Protein 2F4E (pdb70)

Foldseek 3Di:
DLDDDDDDDDWDDLDPFKTKDWDFADDDFQFDAQWKWWKWKWKAFVPVRHTLDGCVVVVHIDIAGHPPGDQQCQRVSSVSSHGAAQIWIKMKGFCCSHCEQQRDVPSPGGHGRTIMIMTMHINHIDGGDDD/DFDDDDDDDDWDDLDPFKTKGWPFAADDAQDDAQWKFWKWKWKAWPVPRDTLDGCVVVVHIDIAGHPPGDQQCQQVSSVSSHGAAFIWMKMWGWQVSHVEQCFDVPSPNGHGRTIMIMTMTTNHIDD

Organism: Arabidopsis thaliana (NCBI:txid3702)

Secondary structure (DSSP, 8-state):
--S-----SPPEEEETTEEEEEEE--BSPPBPTT-EEEEEEEEEETTT--EEEETTTTT--EEEETTS--GGGHHHHHHHTTPPBT-EEEEEE-GGGTTTTT-BSSSS-B-TT--EEEEEEEEEES-B---/-----------EEEETTEEEEEEE--BS----TT-EEEEEEEEEETTT--EEEETTTTT--EEEETTS--GGGHHHHHHHTTPPBT-EEEEEE-GGGTTTTT-BSSSS-B-TT--EEEEEEEEEEE-

Solvent-accessible surface area: 13543 Å² total; per-residue (Å²): 87,78,121,35,40,100,36,77,66,91,12,97,66,42,54,125,35,0,0,7,7,66,68,120,120,22,129,53,48,91,3,18,148,154,0,24,0,87,0,32,8,16,0,0,5,8,89,82,60,89,45,26,48,14,3,57,148,106,158,107,47,48,106,5,48,12,58,178,53,129,166,50,15,20,0,0,5,55,0,0,39,22,0,66,22,22,4,68,0,5,0,6,0,0,42,63,40,4,40,15,151,154,15,49,188,50,204,22,88,2,63,80,109,15,18,0,11,5,10,0,40,0,93,13,37,107,90,48,104,136,133,112,75,125,33,39,106,55,144,80,129,54,57,121,48,56,165,59,4,25,3,12,63,90,97,124,7,148,64,80,110,16,60,161,176,1,27,0,76,0,22,12,64,0,13,1,50,25,78,88,64,62,29,56,20,3,79,150,103,150,113,54,44,111,4,56,17,60,180,43,123,154,50,23,24,0,0,4,56,0,1,40,10,0,62,42,30,4,105,1,1,0,40,1,9,10,53,42,1,31,12,32,67,7,35,112,48,205,23,66,2,49,1,2,2,33,0,14,2,25,4,32,0,84,12,52,95,135

Radius of gyration: 20.7 Å; Cα contacts (8 Å, |Δi|>4): 664; chains: 2; bounding box: 31×41×64 Å

Nearest PDB structures (foldseek):
  2f4e-assembly2_B  TM=9.831E-01  e=5.663E-24  Arabidopsis thaliana
  2if4-assembly1_A  TM=9.600E-01  e=3.392E-23  Arabidopsis thaliana
  3jym-assembly2_B  TM=8.933E-01  e=1.508E-07  Triticum aestivum
  3jym-assembly1_A  TM=8.592E-01  e=1.423E-07  Triticum aestivum
  3jxv-assembly1_A  TM=8.712E-01  e=2.394E-07  Triticum aestivum

CATH classification: 3.10.50.40

B-factor: mean 44.22, std 10.83, range [19.04, 82.65]

GO terms:
  GO:0005886 plasma membrane (C, IDA)
  GO:0005774 vacuolar membrane (C, EXP)
  GO:0005783 endoplasmic reticulum (C, EXP)
  GO:0005886 plasma membrane (C, EXP)
  GO:0009555 pollen development (P, IMP)
  GO:0010928 regulation of auxin mediated signaling pathway (P, IMP)
  GO:0044183 protein folding chaperone (F, IMP)
  GO:2000012 regulation of auxin polar transport (P, IMP)
  GO:1901703 protein localization involved in auxin polar transport (P, IMP)
  GO:0051510 regulation of unidimensional cell growth (P, IMP)
  GO:0048229 gametophyte development (P, IMP)
  GO:0048439 flower morphogenesis (P, IMP)
  GO:0048443 stamen development (P, IMP)
  GO:0048461 flower structural organization (P, IMP)
  GO:0090627 plant epidermal cell differentiation (P, IMP)
  GO:0006457 protein folding (P, IMP)
  GO:0005516 calmodulin binding (F, IDA)
  GO:0048366 leaf development (P, IMP)
  GO:0005515 protein binding (F, IPI)

Sequence (258 aa):
GNVPPKVDSEAEVLDEKVSKQIIKEGHGSKPSKYSTCFLHYRAWTKNSQHKFEDTWHEQQPIELVLGKEKKELAGLAIGVASMKSGERALVHVGWELAYGKEGNFSFPNVPPMADLLYEVEVIGFDETKEGGNVPPKVDSEAEVLDEKVSKQIIKEGHGSKPSKYSTCFLHYRAWTKNSQHKFEDTWHEQQPIELVLGKEKKELAGLAIGVASMKSGERALVHVGWELAYGKEGNFSFPNVPPMADLLYEVEVIGFDE

Structure (mmCIF, N/CA/C/O backbone):
data_2F4E
#
_entry.id   2F4E
#
_cell.length_a   34.980
_cell.length_b   62.767
_cell.length_c   122.778
_cell.angle_alpha   90.00
_cell.angle_beta   90.00
_cell.angle_gamma   90.00
#
_symmetry.space_group_name_H-M   'P 21 21 21'
#
loop_
_entity.id
_entity.type
_entity.pdbx_description
1 polymer AtFKBP42
2 water water
#
loop_
_atom_site.group_PDB
_atom_site.id
_atom_site.type_symbol
_atom_site.label_atom_id
_atom_site.label_alt_id
_atom_site.label_comp_id
_atom_site.label_asym_id
_atom_site.label_entity_id
_atom_site.label_seq_id
_atom_site.pdbx_PDB_ins_code
_atom_site.Cartn_x
_atom_site.Cartn_y
_atom_site.Cartn_z
_atom_site.occupancy
_atom_site.B_iso_or_equiv
_atom_site.auth_seq_id
_atom_site.auth_comp_id
_atom_site.auth_asym_id
_atom_site.auth_atom_id
_atom_site.pdbx_PDB_model_num
ATOM 1 N N . GLY A 1 34 ? -16.528 19.532 20.411 1.00 63.24 34 GLY A N 1
ATOM 2 C CA . GLY A 1 34 ? -16.502 18.048 20.139 1.00 64.02 34 GLY A CA 1
ATOM 3 C C . GLY A 1 34 ? -15.169 17.562 19.586 1.00 63.02 34 GLY A C 1
ATOM 4 O O . GLY A 1 34 ? -14.401 16.898 20.293 1.00 63.02 34 GLY A O 1
ATOM 5 N N . ASN A 1 35 ? -14.896 17.902 18.327 1.00 62.12 35 ASN A N 1
ATOM 6 C CA . ASN A 1 35 ? -13.665 17.518 17.638 1.00 60.52 35 ASN A CA 1
ATOM 7 C C . ASN A 1 35 ? -13.693 18.159 16.256 1.00 59.40 35 ASN A C 1
ATOM 8 O O . ASN A 1 35 ? -12.665 18.255 15.586 1.00 59.49 35 ASN A O 1
ATOM 13 N N . VAL A 1 36 ? -14.884 18.591 15.842 1.00 57.47 36 VAL A N 1
ATOM 14 C CA . VAL A 1 36 ? -15.089 19.214 14.533 1.00 55.46 36 VAL A CA 1
ATOM 15 C C . VAL A 1 36 ? -14.878 20.729 14.605 1.00 53.77 36 VAL A C 1
ATOM 16 O O . VAL A 1 36 ? -15.570 21.429 15.341 1.00 54.03 36 VAL A O 1
ATOM 20 N N . PRO A 1 37 ? -13.914 21.255 13.841 1.00 52.81 37 PRO A N 1
ATOM 21 C CA . PRO A 1 37 ? -13.672 22.703 13.871 1.00 53.19 37 PRO A CA 1
ATOM 22 C C . PRO A 1 37 ? -14.889 23.438 13.292 1.00 53.11 37 PRO A C 1
ATOM 23 O O . PRO A 1 37 ? -15.172 23.333 12.092 1.00 54.46 37 PRO A O 1
ATOM 27 N N . PRO A 1 38 ? -15.624 24.181 14.141 1.00 53.73 38 PRO A N 1
ATOM 28 C CA . PRO A 1 38 ? -16.827 24.944 13.766 1.00 52.63 38 PRO A CA 1
ATOM 29 C C . PRO A 1 38 ? -16.726 25.754 12.478 1.00 52.74 38 PRO A C 1
ATOM 30 O O . PRO A 1 38 ? -15.742 26.452 12.242 1.00 49.71 38 PRO A O 1
ATOM 34 N N . LYS A 1 39 ? -17.748 25.636 11.635 1.00 53.82 39 LYS A N 1
ATOM 35 C CA . LYS A 1 39 ? -17.775 26.388 10.393 1.00 55.68 39 LYS A CA 1
ATOM 36 C C . LYS A 1 39 ? -18.251 27.771 10.785 1.00 55.74 39 LYS A C 1
ATOM 37 O O . LYS A 1 39 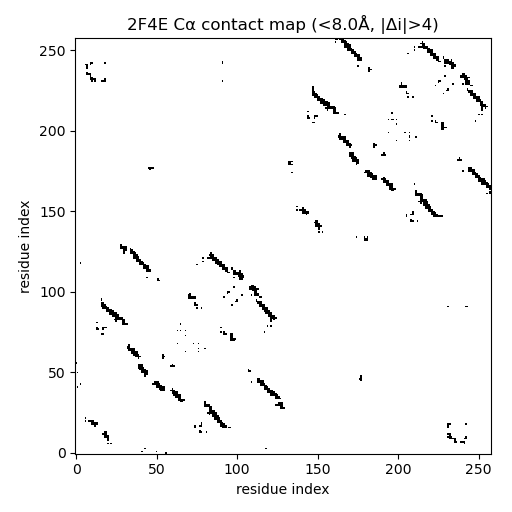? -19.165 27.907 11.591 1.00 56.28 39 LYS A O 1
ATOM 39 N N . VAL A 1 40 ? -17.594 28.793 10.254 1.00 56.76 40 VAL A N 1
ATOM 40 C CA . VAL A 1 40 ? -17.951 30.179 10.523 1.00 57.85 40 VAL A CA 1
ATOM 41 C C . VAL A 1 40 ? -17.599 30.985 9.276 1.00 59.44 40 VAL A C 1
ATOM 42 O O . VAL A 1 40 ? -16.422 31.247 8.995 1.00 59.64 40 VAL A O 1
ATOM 46 N N . ASP A 1 41 ? -18.638 31.370 8.539 1.00 60.56 41 ASP A N 1
ATOM 47 C CA . ASP A 1 41 ? -18.486 32.108 7.291 1.00 63.33 41 ASP A CA 1
ATOM 48 C C . ASP A 1 41 ? -17.934 33.530 7.381 1.00 62.99 41 ASP A C 1
ATOM 49 O O . ASP A 1 41 ? -17.014 33.882 6.640 1.00 63.94 41 ASP A O 1
ATOM 54 N N . SER A 1 42 ? -18.490 34.339 8.276 1.00 61.95 42 SER A N 1
ATOM 55 C CA . SER A 1 42 ? -18.049 35.725 8.490 1.00 60.37 42 SER A CA 1
ATOM 56 C C . SER A 1 42 ? -16.556 35.951 8.237 1.00 59.33 42 SER A C 1
ATOM 57 O O . SER A 1 42 ? -15.714 35.163 8.659 1.00 59.32 42 SER A O 1
ATOM 60 N N . GLU A 1 43 ? -16.224 37.042 7.559 1.00 58.07 43 GLU A N 1
ATOM 61 C CA . GLU A 1 43 ? -14.826 37.346 7.280 1.00 57.75 43 GLU A CA 1
ATOM 62 C C . GLU A 1 43 ? -14.061 37.792 8.538 1.00 57.19 43 GLU A C 1
ATOM 63 O O . GLU A 1 43 ? -14.582 38.537 9.377 1.00 56.42 43 GLU A O 1
ATOM 69 N N . ALA A 1 44 ? -12.818 37.324 8.651 1.00 55.04 44 ALA A N 1
ATOM 70 C CA . ALA A 1 44 ? -11.963 37.605 9.808 1.00 54.89 44 ALA A CA 1
ATOM 71 C C . ALA A 1 44 ? -11.470 39.026 10.016 1.00 53.98 44 ALA A C 1
ATOM 72 O O . ALA A 1 44 ? -11.447 39.844 9.099 1.00 55.32 44 ALA A O 1
ATOM 74 N N . GLU A 1 45 ? -11.068 39.293 11.255 1.00 51.53 45 GLU A N 1
ATOM 75 C CA . GLU A 1 45 ? -10.514 40.574 11.667 1.00 48.92 45 GLU A CA 1
ATOM 76 C C . GLU A 1 45 ? -9.021 40.320 11.763 1.00 46.65 45 GLU A C 1
ATOM 77 O O . GLU A 1 45 ? -8.609 39.295 12.301 1.00 47.82 45 GLU A O 1
ATOM 83 N N . VAL A 1 46 ? -8.212 41.237 11.248 1.00 44.95 46 VAL A N 1
ATOM 84 C CA . VAL A 1 46 ? -6.764 41.066 11.278 1.00 45.66 46 VAL A CA 1
ATOM 85 C C . VAL A 1 46 ? -6.146 41.611 12.558 1.00 45.38 46 VAL A C 1
ATOM 86 O O . VAL A 1 46 ? -6.289 42.793 12.865 1.00 46.83 46 VAL A O 1
ATOM 90 N N . LEU A 1 47 ? -5.450 40.743 13.288 1.00 42.66 47 LEU A N 1
ATOM 91 C CA . LEU A 1 47 ? -4.817 41.126 14.541 1.00 41.21 47 LEU A CA 1
ATOM 92 C C . LEU A 1 47 ? -3.322 41.244 14.358 1.00 42.41 47 LEU A C 1
ATOM 93 O O . LEU A 1 47 ? -2.635 41.834 15.192 1.00 43.34 47 LEU A O 1
ATOM 98 N N . ASP A 1 48 ? -2.814 40.689 13.263 1.00 43.80 48 ASP A N 1
ATOM 99 C CA . ASP A 1 48 ? -1.376 40.717 13.007 1.00 45.09 48 ASP A CA 1
ATOM 100 C C . ASP A 1 48 ? -1.151 40.273 11.572 1.00 45.91 48 ASP A C 1
ATOM 101 O O . ASP A 1 48 ? -2.089 39.850 10.903 1.00 44.36 48 ASP A O 1
ATOM 106 N N . GLU A 1 49 ? 0.093 40.353 11.107 1.00 45.99 49 GLU A N 1
ATOM 107 C CA . GLU A 1 49 ? 0.416 39.943 9.749 1.00 48.19 49 GLU A CA 1
ATOM 108 C C . GLU A 1 49 ? 0.063 38.460 9.614 1.00 47.24 49 GLU A C 1
ATOM 109 O O . GLU A 1 49 ? -0.553 38.053 8.626 1.00 45.36 49 GLU A O 1
ATOM 115 N N . LYS A 1 50 ? 0.427 37.666 10.625 1.00 46.36 50 LYS A N 1
ATOM 116 C CA . LYS A 1 50 ? 0.159 36.232 10.623 1.00 44.06 50 LYS A CA 1
ATOM 117 C C . LYS A 1 50 ? -0.915 35.758 11.604 1.00 43.12 50 LYS A C 1
ATOM 118 O O . LYS A 1 50 ? -0.913 34.597 12.015 1.00 41.05 50 LYS A O 1
ATOM 124 N N . VAL A 1 51 ? -1.837 36.649 11.966 1.00 41.73 51 VAL A N 1
ATOM 125 C CA . VAL A 1 51 ? -2.912 36.296 12.883 1.00 36.97 51 VAL A CA 1
ATOM 126 C C . VAL A 1 51 ? -4.222 36.979 12.522 1.00 37.38 51 VAL A C 1
ATOM 127 O O . VAL A 1 51 ? -4.252 38.180 12.266 1.00 36.39 51 VAL A O 1
ATOM 131 N N . SER A 1 52 ? -5.303 36.205 12.496 1.00 35.54 52 SER A N 1
ATOM 132 C CA . SER A 1 52 ? -6.633 36.740 12.197 1.00 37.52 52 SER A CA 1
ATOM 133 C C . SER A 1 52 ? -7.674 36.009 13.040 1.00 37.27 52 SER A C 1
ATOM 134 O O . SER A 1 52 ? -7.414 34.901 13.520 1.00 37.38 52 SER A O 1
ATOM 137 N N . LYS A 1 53 ? -8.852 36.608 13.205 1.00 37.66 53 LYS A N 1
ATOM 138 C CA . LYS A 1 53 ? -9.880 36.011 14.065 1.00 36.94 53 LYS A CA 1
ATOM 139 C C . LYS A 1 53 ? -11.332 36.155 13.616 1.00 36.94 53 LYS A C 1
ATOM 140 O O . LYS A 1 53 ? -11.714 37.123 12.970 1.00 40.03 53 LYS A O 1
ATOM 146 N N . GLN A 1 54 ? -12.139 35.175 13.998 1.00 36.56 54 GLN A N 1
ATOM 147 C CA . GLN A 1 54 ? -13.576 35.136 13.722 1.00 38.86 54 GLN A CA 1
ATOM 148 C C . GLN A 1 54 ? -14.243 34.850 15.067 1.00 40.23 54 GLN A C 1
ATOM 149 O O . GLN A 1 54 ? -13.964 33.826 15.683 1.00 39.17 54 GLN A O 1
ATOM 155 N N . ILE A 1 55 ? -15.134 35.728 15.509 1.00 39.72 55 ILE A N 1
ATOM 156 C CA . ILE A 1 55 ? -15.812 35.539 16.788 1.00 41.01 55 ILE A CA 1
ATOM 157 C C . ILE A 1 55 ? -17.030 34.632 16.666 1.00 43.44 55 ILE A C 1
ATOM 158 O O . ILE A 1 55 ? -17.873 34.808 15.786 1.00 44.69 55 ILE A O 1
ATOM 163 N N . ILE A 1 56 ? -17.108 33.655 17.561 1.00 43.86 56 ILE A N 1
ATOM 164 C CA . ILE A 1 56 ? -18.210 32.698 17.580 1.00 43.66 56 ILE A CA 1
ATOM 165 C C . ILE A 1 56 ? -19.270 33.183 18.560 1.00 46.02 56 ILE A C 1
ATOM 166 O O . ILE A 1 56 ? -20.462 33.230 18.248 1.00 45.86 56 ILE A O 1
ATOM 171 N N . LYS A 1 57 ? -18.810 33.520 19.761 1.00 46.91 57 LYS A N 1
ATOM 172 C CA . LYS A 1 57 ? -19.670 34.002 20.831 1.00 46.76 57 LYS A CA 1
ATOM 173 C C . LYS A 1 57 ? -19.057 35.224 21.489 1.00 48.04 57 LYS A C 1
ATOM 174 O O . LYS A 1 57 ? -17.954 35.147 22.020 1.00 47.94 57 LYS A O 1
ATOM 180 N N . GLU A 1 58 ? -19.775 36.343 21.452 1.00 47.60 58 GLU A N 1
ATOM 181 C CA . GLU A 1 58 ? -19.322 37.587 22.068 1.00 48.24 58 GLU A CA 1
ATOM 182 C C . GLU A 1 58 ? -19.184 37.381 23.569 1.00 48.04 58 GLU A C 1
ATOM 183 O O . GLU A 1 58 ? -19.919 36.604 24.172 1.00 47.30 58 GLU A O 1
ATOM 189 N N . GLY A 1 59 ? -18.244 38.094 24.169 1.00 48.32 59 GLY A N 1
ATOM 190 C CA . GLY A 1 59 ? -18.049 37.992 25.600 1.00 49.07 59 GLY A CA 1
ATOM 191 C C . GLY A 1 59 ? -18.405 39.318 26.253 1.00 51.33 59 GLY A C 1
ATOM 192 O O . GLY A 1 59 ? -19.156 40.119 25.683 1.00 50.45 59 GLY A O 1
ATOM 193 N N . HIS A 1 60 ? -17.858 39.571 27.437 1.00 51.97 60 HIS A N 1
ATOM 194 C CA . HIS A 1 60 ? -18.148 40.810 28.139 1.00 54.07 60 HIS A CA 1
ATOM 195 C C . HIS A 1 60 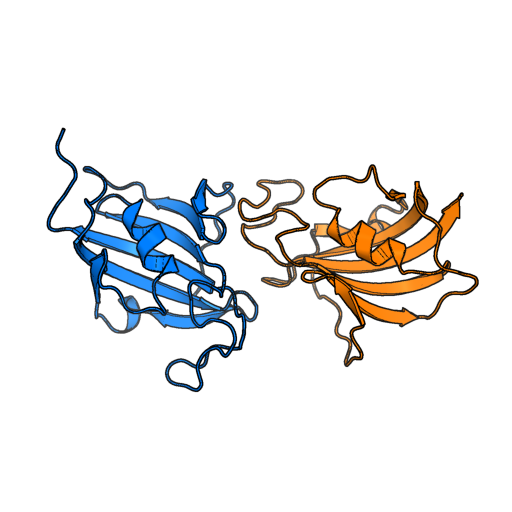? -16.911 41.374 28.831 1.00 53.58 60 HIS A C 1
ATOM 196 O O . HIS A 1 60 ? -15.881 40.705 28.941 1.00 54.09 60 HIS A O 1
ATOM 203 N N . GLY A 1 61 ? -17.012 42.610 29.306 1.00 52.42 61 GLY A N 1
ATOM 204 C CA . GLY A 1 61 ? -15.887 43.210 29.994 1.00 50.61 61 GLY A CA 1
ATOM 205 C C . GLY A 1 61 ? -14.887 43.738 29.003 1.00 49.92 61 GLY A C 1
ATOM 206 O O . GLY A 1 61 ? -15.119 43.683 27.803 1.00 50.34 61 GLY A O 1
ATOM 207 N N . SER A 1 62 ? -13.769 44.247 29.503 1.00 48.98 62 SER A N 1
ATOM 208 C CA . SER A 1 62 ? -12.744 44.802 28.637 1.00 49.12 62 SER A CA 1
ATOM 209 C C . SER A 1 62 ? -11.735 43.746 28.225 1.00 48.92 62 SER A C 1
ATOM 210 O O . SER A 1 62 ? -11.706 42.647 28.783 1.00 49.06 62 SER A O 1
ATOM 213 N N . LYS A 1 63 ? -10.928 44.084 27.227 1.00 48.74 63 LYS A N 1
ATOM 214 C CA . LYS A 1 63 ? -9.887 43.194 26.750 1.00 48.91 63 LYS A CA 1
ATOM 215 C C . LYS A 1 63 ? -8.856 43.186 27.862 1.00 49.11 63 LYS A C 1
ATOM 216 O O . LYS A 1 63 ? -8.806 44.114 28.676 1.00 48.62 63 LYS A O 1
ATOM 222 N N . PRO A 1 64 ? -8.022 42.141 27.924 1.00 49.06 64 PRO A N 1
ATOM 223 C CA . PRO A 1 64 ? -7.006 42.067 28.973 1.00 48.62 64 PRO A CA 1
ATOM 224 C C . PRO A 1 64 ? -5.866 43.024 28.713 1.00 48.80 64 PRO A C 1
ATOM 225 O O . PRO A 1 64 ? -5.675 43.477 27.587 1.00 50.89 64 PRO A O 1
ATOM 229 N N . SER A 1 65 ? -5.111 43.333 29.755 1.00 47.48 65 SER A N 1
ATOM 230 C CA . SER A 1 65 ? -3.976 44.213 29.604 1.00 49.52 65 SER A CA 1
ATOM 231 C C . SER A 1 65 ? -2.767 43.332 29.334 1.00 51.02 65 SER A C 1
ATOM 232 O O . SER A 1 65 ? -2.841 42.107 29.470 1.00 51.01 65 SER A O 1
ATOM 235 N N . LYS A 1 66 ? -1.661 43.948 28.929 1.00 51.68 66 LYS A N 1
ATOM 236 C CA . LYS A 1 66 ? -0.451 43.191 28.664 1.00 52.07 66 LYS A CA 1
ATOM 237 C C . LYS A 1 66 ? -0.021 42.577 29.986 1.00 51.38 66 LYS A C 1
ATOM 238 O O . LYS A 1 66 ? -0.243 43.159 31.055 1.00 53.15 66 LYS A O 1
ATOM 244 N N . TYR A 1 67 ? 0.582 41.399 29.920 1.00 49.28 67 TYR A N 1
ATOM 245 C CA . TYR A 1 67 ? 1.064 40.730 31.127 1.00 48.18 67 TYR A CA 1
ATOM 246 C C . TYR A 1 67 ? -0.045 40.124 31.999 1.00 44.16 67 TYR A C 1
ATOM 247 O O . TYR A 1 67 ? 0.215 39.595 33.079 1.00 42.37 67 TYR A O 1
ATOM 256 N N . SER A 1 68 ? -1.279 40.200 31.522 1.00 40.83 68 SER A N 1
ATOM 257 C CA . SER A 1 68 ? -2.421 39.639 32.237 1.00 38.34 68 SER A CA 1
ATOM 258 C C . SER A 1 68 ? -2.420 38.102 32.258 1.00 37.26 68 SER A C 1
ATOM 259 O O . SER A 1 68 ? -1.929 37.446 31.343 1.00 37.20 68 SER A O 1
ATOM 262 N N . THR A 1 69 ? -2.968 37.529 33.320 1.00 38.57 69 THR A N 1
ATOM 263 C CA . THR A 1 69 ? -3.077 36.080 33.433 1.00 39.54 69 THR A CA 1
ATOM 264 C C . THR A 1 69 ? -4.421 35.673 32.827 1.00 39.92 69 THR A C 1
ATOM 265 O O . THR A 1 69 ? -5.480 36.199 33.193 1.00 41.18 69 THR A O 1
ATOM 269 N N . CYS A 1 70 ? -4.374 34.735 31.896 1.00 38.92 70 CYS A N 1
ATOM 270 C CA . CYS A 1 70 ? -5.580 34.280 31.231 1.00 38.00 70 CYS A CA 1
ATOM 271 C C . CYS A 1 70 ? -5.827 32.790 31.426 1.00 37.57 70 CYS A C 1
ATOM 272 O O . CYS A 1 70 ? -4.921 31.965 31.325 1.00 36.40 70 CYS A O 1
ATOM 275 N N . PHE A 1 71 ? -7.076 32.461 31.710 1.00 34.63 71 PHE A N 1
ATOM 276 C CA . PHE A 1 71 ? -7.484 31.076 31.873 1.00 36.24 71 PHE A CA 1
ATOM 277 C C . PHE A 1 71 ? -8.354 30.784 30.670 1.00 35.80 71 PHE A C 1
ATOM 278 O O . PHE A 1 71 ? -9.300 31.527 30.391 1.00 34.18 71 PHE A O 1
ATOM 286 N N . LEU A 1 72 ? -8.022 29.720 29.943 1.00 34.44 72 LEU A N 1
ATOM 287 C CA . LEU A 1 72 ? -8.777 29.401 28.744 1.00 33.97 72 LEU A CA 1
ATOM 288 C C . LEU A 1 72 ? -8.800 27.936 28.316 1.00 31.88 72 LEU A C 1
ATOM 289 O O . LEU A 1 72 ? -7.948 27.131 28.702 1.00 33.14 72 LEU A O 1
ATOM 294 N N . HIS A 1 73 ? -9.809 27.617 27.516 1.00 29.18 73 HIS A N 1
ATOM 295 C CA . HIS A 1 73 ? -9.989 26.293 26.941 1.00 29.49 73 HIS A CA 1
ATOM 296 C C . HIS A 1 73 ? -9.720 26.468 25.449 1.00 30.01 73 HIS A C 1
ATOM 297 O O . HIS A 1 73 ? -9.938 27.548 24.906 1.00 28.78 73 HIS A O 1
ATOM 304 N N . TYR A 1 74 ? -9.253 25.420 24.782 1.00 31.35 74 TYR A N 1
ATOM 305 C CA . TYR A 1 74 ? -9.012 25.526 23.350 1.00 29.71 74 TYR A CA 1
ATOM 306 C C . TYR A 1 74 ? -8.708 24.209 22.652 1.00 30.51 74 TYR A C 1
ATOM 307 O O . TYR A 1 74 ? -8.282 23.237 23.274 1.00 31.71 74 TYR A O 1
ATOM 316 N N . ARG A 1 75 ? -8.963 24.191 21.350 1.00 29.58 75 ARG A N 1
ATOM 317 C CA . ARG A 1 75 ? -8.671 23.034 20.515 1.00 30.80 75 ARG A CA 1
ATOM 318 C C . ARG A 1 75 ? -7.749 23.557 19.434 1.00 28.32 75 ARG A C 1
ATOM 319 O O . ARG A 1 75 ? -7.841 24.724 19.048 1.00 31.93 75 ARG A O 1
ATOM 327 N N . ALA A 1 76 ? -6.851 22.711 18.955 1.00 28.08 76 ALA A N 1
ATOM 328 C CA . ALA A 1 76 ? -5.932 23.137 17.921 1.00 27.18 76 ALA A CA 1
ATOM 329 C C . ALA A 1 76 ? -5.913 22.124 16.792 1.00 27.32 76 ALA A C 1
ATOM 330 O O . ALA A 1 76 ? -5.885 20.913 17.025 1.00 29.82 76 ALA A O 1
ATOM 332 N N . TRP A 1 77 ? -5.928 22.630 15.569 1.00 28.90 77 TRP A N 1
ATOM 333 C CA . TRP A 1 77 ? -5.940 21.790 14.380 1.00 33.78 77 TRP A CA 1
ATOM 334 C C . TRP A 1 77 ? -4.908 22.316 13.390 1.00 37.09 77 TRP A C 1
ATOM 335 O O . TRP A 1 77 ? -4.768 23.534 13.219 1.00 37.59 77 TRP A O 1
ATOM 346 N N . THR A 1 78 ? -4.185 21.409 12.743 1.00 37.43 78 THR A N 1
ATOM 347 C CA . THR A 1 78 ? -3.232 21.803 11.717 1.00 41.27 78 THR A CA 1
ATOM 348 C C . THR A 1 78 ? -4.153 22.085 10.535 1.00 41.59 78 THR A C 1
ATOM 349 O O . THR A 1 78 ? -5.063 21.304 10.246 1.00 38.70 78 THR A O 1
ATOM 353 N N . LYS A 1 79 ? -3.940 23.210 9.872 1.00 44.54 79 LYS A N 1
ATOM 354 C CA . LYS A 1 79 ? -4.772 23.604 8.737 1.00 49.05 79 LYS A CA 1
ATOM 355 C C . LYS A 1 79 ? -4.766 22.662 7.551 1.00 51.82 79 LYS A C 1
ATOM 356 O O . LYS A 1 79 ? -5.797 22.433 6.960 1.00 54.01 79 LYS A O 1
ATOM 362 N N . ASN A 1 80 ? -3.622 22.089 7.220 1.00 55.47 80 ASN A N 1
ATOM 363 C CA . ASN A 1 80 ? -3.611 21.251 6.041 1.00 60.44 80 ASN A CA 1
ATOM 364 C C . ASN A 1 80 ? -3.950 19.770 6.091 1.00 61.51 80 ASN A C 1
ATOM 365 O O . ASN A 1 80 ? -3.847 19.073 5.069 1.00 63.59 80 ASN A O 1
ATOM 370 N N . SER A 1 81 ? -4.360 19.268 7.247 1.00 61.44 81 SER A N 1
ATOM 371 C CA . SER A 1 81 ? -4.776 17.868 7.330 1.00 61.97 81 SER A CA 1
ATOM 372 C C . SER A 1 81 ? -6.018 17.883 8.215 1.00 60.70 81 SER A C 1
ATOM 373 O O . SER A 1 81 ? -6.814 16.946 8.219 1.00 60.98 81 SER A O 1
ATOM 376 N N . GLN A 1 82 ? -6.176 18.989 8.938 1.00 60.14 82 GLN A N 1
ATOM 377 C CA . GLN A 1 82 ? -7.301 19.207 9.835 1.00 58.94 82 GLN A CA 1
ATOM 378 C C . GLN A 1 82 ? -7.262 18.189 10.963 1.00 56.68 82 GLN A C 1
ATOM 379 O O . GLN A 1 82 ? -8.300 17.647 11.382 1.00 55.50 82 GLN A O 1
ATOM 385 N N . HIS A 1 83 ? -6.051 17.938 11.446 1.00 52.26 83 HIS A N 1
ATOM 386 C CA . HIS A 1 83 ? -5.835 17.003 12.543 1.00 50.09 83 HIS A CA 1
ATOM 387 C C . HIS A 1 83 ? -5.885 17.742 13.871 1.00 46.70 83 HIS A C 1
ATOM 388 O O . HIS A 1 83 ? -5.226 18.768 14.041 1.00 45.03 83 HIS A O 1
ATOM 395 N N . LYS A 1 84 ? -6.658 17.214 14.812 1.00 43.27 84 LYS A N 1
ATOM 396 C CA . LYS A 1 84 ? -6.771 17.826 16.131 1.00 42.33 84 LYS A CA 1
ATOM 397 C C . LYS A 1 84 ? -5.638 17.298 17.009 1.00 40.63 84 LYS A C 1
ATOM 398 O O . LYS A 1 84 ? -5.622 16.120 17.371 1.00 43.07 84 LYS A O 1
ATOM 404 N N . PHE A 1 85 ? -4.693 18.164 17.358 1.00 37.59 85 PHE A N 1
ATOM 405 C CA . PHE A 1 85 ? -3.577 17.736 18.190 1.00 35.98 85 PHE A CA 1
ATOM 406 C C . PHE A 1 85 ? -3.625 18.317 19.603 1.00 37.10 85 PHE A C 1
ATOM 407 O O . PHE A 1 85 ? -2.703 18.125 20.399 1.00 38.57 85 PHE A O 1
ATOM 415 N N . GLU A 1 86 ? -4.704 19.023 19.917 1.00 38.75 86 GLU A N 1
ATOM 416 C CA . GLU A 1 86 ? -4.865 19.605 21.251 1.00 37.57 86 GLU A CA 1
ATOM 417 C C . GLU A 1 86 ? -6.355 19.858 21.489 1.00 36.12 86 GLU A C 1
ATOM 418 O O . GLU A 1 86 ? -7.057 20.301 20.578 1.00 34.12 86 GLU A O 1
ATOM 424 N N . ASP A 1 87 ? -6.823 19.570 22.704 1.00 33.56 87 ASP A N 1
ATOM 425 C CA . ASP A 1 87 ? -8.227 19.736 23.085 1.00 33.72 87 ASP A CA 1
ATOM 426 C C . ASP A 1 87 ? -8.324 19.776 24.607 1.00 33.74 87 ASP A C 1
ATOM 427 O O . ASP A 1 87 ? -8.494 18.741 25.250 1.00 33.57 87 ASP A O 1
ATOM 432 N N . THR A 1 88 ? -8.207 20.968 25.188 1.00 33.38 88 THR A N 1
ATOM 433 C CA . THR A 1 88 ? -8.284 21.104 26.639 1.00 30.45 88 THR A CA 1
ATOM 434 C C . THR A 1 88 ? -9.643 20.738 27.211 1.00 30.98 88 THR A C 1
ATOM 435 O O . THR A 1 88 ? -9.724 20.357 28.364 1.00 30.24 88 THR A O 1
ATOM 439 N N . TRP A 1 89 ? -10.705 20.852 26.417 1.00 30.00 89 TRP A N 1
ATOM 440 C CA . TRP A 1 89 ? -12.038 20.476 26.890 1.00 34.03 89 TRP A CA 1
ATOM 441 C C . TRP A 1 89 ? -12.102 18.973 27.110 1.00 36.05 89 TRP A C 1
ATOM 442 O O . TRP A 1 89 ? -12.618 18.516 28.119 1.00 35.46 89 TRP A O 1
ATOM 453 N N . HIS A 1 90 ? -11.577 18.206 26.161 1.00 38.81 90 HIS A N 1
ATOM 454 C CA . HIS A 1 90 ? -11.597 16.760 26.293 1.00 43.01 90 HIS A CA 1
ATOM 455 C C . HIS A 1 90 ? -10.820 16.326 27.529 1.00 43.17 90 HIS A C 1
ATOM 456 O O . HIS A 1 90 ? -11.292 15.492 28.293 1.00 44.59 90 HIS A O 1
ATOM 463 N N . GLU A 1 91 ? -9.641 16.900 27.745 1.00 43.62 91 GLU A N 1
ATOM 464 C CA . GLU A 1 91 ? -8.847 16.504 28.904 1.00 44.74 91 GLU A CA 1
ATOM 465 C C . GLU A 1 91 ? -9.219 17.243 30.179 1.00 44.08 91 GLU A C 1
ATOM 466 O O . GLU A 1 91 ? -8.522 17.143 31.191 1.00 44.75 91 GLU A O 1
ATOM 472 N N . GLN A 1 92 ? -10.330 17.970 30.132 1.00 43.04 92 GLN A N 1
ATOM 473 C CA . GLN A 1 92 ? -10.823 18.709 31.289 1.00 43.39 92 GLN A CA 1
ATOM 474 C C . GLN A 1 92 ? -9.692 19.448 31.994 1.00 41.88 92 GLN A C 1
ATOM 475 O O . GLN A 1 92 ? -9.582 19.385 33.211 1.00 41.29 92 GLN A O 1
ATOM 481 N N . GLN A 1 93 ? -8.849 20.136 31.241 1.00 41.09 93 GLN A N 1
ATOM 482 C CA . GLN A 1 93 ? -7.730 20.852 31.837 1.00 40.72 93 GLN A CA 1
ATOM 483 C C . GLN A 1 93 ? -7.442 22.191 31.159 1.00 39.22 93 GLN A C 1
ATOM 484 O O . GLN A 1 93 ? -6.549 22.291 30.318 1.00 37.45 93 GLN A O 1
ATOM 490 N N . PRO A 1 94 ? -8.189 23.246 31.522 1.00 38.67 94 PRO A N 1
ATOM 491 C CA . PRO A 1 94 ? -7.921 24.536 30.883 1.00 37.19 94 PRO A CA 1
ATOM 492 C C . PRO A 1 94 ? -6.508 24.994 31.220 1.00 37.47 94 PRO A C 1
ATOM 493 O O . PRO A 1 94 ? -5.908 24.501 32.173 1.00 37.19 94 PRO A O 1
ATOM 497 N N . ILE A 1 95 ? -5.962 25.912 30.433 1.00 35.41 95 ILE A N 1
ATOM 498 C CA . ILE A 1 95 ? -4.612 26.370 30.708 1.00 38.86 95 ILE A CA 1
ATOM 499 C C . ILE A 1 95 ? -4.552 27.780 31.240 1.00 38.35 95 ILE A C 1
ATOM 500 O O . ILE A 1 95 ? -5.524 28.535 31.190 1.00 38.90 95 ILE A O 1
ATOM 505 N N . GLU A 1 96 ? -3.387 28.114 31.770 1.00 39.39 96 GLU A N 1
ATOM 506 C CA . GLU A 1 96 ? -3.122 29.439 32.297 1.00 39.82 96 GLU A CA 1
ATOM 507 C C . GLU A 1 96 ? -2.077 30.016 31.370 1.00 38.44 96 GLU A C 1
ATOM 508 O O . GLU A 1 96 ? -0.979 29.487 31.266 1.00 38.83 96 GLU A O 1
ATOM 514 N N . LEU A 1 97 ? -2.429 31.091 30.687 1.00 38.80 97 LEU A N 1
ATOM 515 C CA . LEU A 1 97 ? -1.525 31.735 29.751 1.00 37.58 97 LEU A CA 1
ATOM 516 C C . LEU A 1 97 ? -1.202 33.147 30.226 1.00 40.34 97 LEU A C 1
ATOM 517 O O . LEU A 1 97 ? -2.094 33.997 30.320 1.00 41.30 97 LEU A O 1
ATOM 522 N N . VAL A 1 98 ? 0.066 33.398 30.534 1.00 39.84 98 VAL A N 1
ATOM 523 C CA . VAL A 1 98 ? 0.465 34.729 30.978 1.00 40.92 98 VAL A CA 1
ATOM 524 C C . VAL A 1 98 ? 0.970 35.512 29.769 1.00 42.20 98 VAL A C 1
ATOM 525 O O . VAL A 1 98 ? 2.049 35.244 29.241 1.00 44.17 98 VAL A O 1
ATOM 529 N N . LEU A 1 99 ? 0.159 36.456 29.313 1.00 43.29 99 LEU A N 1
ATOM 530 C CA . LEU A 1 99 ? 0.509 37.284 28.171 1.00 43.82 99 LEU A CA 1
ATOM 531 C C . LEU A 1 99 ? 1.866 37.954 28.370 1.00 46.62 99 LEU A C 1
ATOM 532 O O . LEU A 1 99 ? 2.103 38.605 29.392 1.00 46.30 99 LEU A O 1
ATOM 537 N N . GLY A 1 100 ? 2.754 37.790 27.391 1.00 48.39 100 GLY A N 1
ATOM 538 C CA . GLY A 1 100 ? 4.076 38.377 27.485 1.00 48.38 100 GLY A CA 1
ATOM 539 C C . GLY A 1 100 ? 5.098 37.354 27.954 1.00 50.01 100 GLY A C 1
ATOM 540 O O . GLY A 1 100 ? 6.303 37.572 27.847 1.00 49.92 100 GLY A O 1
ATOM 541 N N . LYS A 1 101 ? 4.625 36.231 28.481 1.00 49.56 101 LYS A N 1
ATOM 542 C CA . LYS A 1 101 ? 5.529 35.185 28.940 1.00 50.91 101 LYS A CA 1
ATOM 543 C C . LYS A 1 101 ? 5.118 33.817 28.412 1.00 51.25 101 LYS A C 1
ATOM 544 O O . LYS A 1 101 ? 5.584 32.784 28.908 1.00 51.74 101 LYS A O 1
ATOM 550 N N . GLU A 1 102 ? 4.271 33.810 27.382 1.00 50.23 102 GLU A N 1
ATOM 551 C CA . GLU A 1 102 ? 3.807 32.556 26.798 1.00 49.97 102 GLU A CA 1
ATOM 552 C C . GLU A 1 102 ? 4.932 31.843 26.070 1.00 49.09 102 GLU A C 1
ATOM 553 O O . GLU A 1 102 ? 5.903 32.465 25.642 1.00 48.42 102 GLU A O 1
ATOM 559 N N . LYS A 1 103 ? 4.799 30.530 25.932 1.00 48.50 103 LYS A N 1
ATOM 560 C CA . LYS A 1 103 ? 5.797 29.750 25.213 1.00 48.77 103 LYS A CA 1
ATOM 561 C C . LYS A 1 103 ? 5.787 30.240 23.766 1.00 47.81 103 LYS A C 1
ATOM 562 O O . LYS A 1 103 ? 4.810 30.839 23.304 1.00 45.46 103 LYS A O 1
ATOM 568 N N . LYS A 1 104 ? 6.862 29.966 23.041 1.00 47.76 104 LYS A N 1
ATOM 569 C CA . LYS A 1 104 ? 6.951 30.413 21.664 1.00 47.76 104 LYS A CA 1
ATOM 570 C C . LYS A 1 104 ? 5.915 29.782 20.737 1.00 44.06 104 LYS A C 1
ATOM 571 O O . LYS A 1 104 ? 5.416 30.431 19.814 1.00 42.20 104 LYS A O 1
ATOM 577 N N . GLU A 1 105 ? 5.591 28.521 20.985 1.00 42.72 105 GLU A N 1
ATOM 578 C CA . GLU A 1 105 ? 4.635 27.819 20.142 1.00 40.99 105 GLU A CA 1
ATOM 579 C C . GLU A 1 105 ? 3.200 28.330 20.277 1.00 38.63 105 GLU A C 1
ATOM 580 O O . GLU A 1 105 ? 2.326 27.944 19.495 1.00 36.01 105 GLU A O 1
ATOM 586 N N . LEU A 1 106 ? 2.963 29.202 21.257 1.00 35.05 106 LEU A N 1
ATOM 587 C CA . LEU A 1 106 ? 1.631 29.766 21.481 1.00 34.50 106 LEU A CA 1
ATOM 588 C C . LEU A 1 106 ? 1.610 31.263 21.183 1.00 34.78 106 LEU A C 1
ATOM 589 O O . LEU A 1 106 ? 0.635 31.947 21.482 1.00 35.19 106 LEU A O 1
ATOM 594 N N . ALA A 1 107 ? 2.698 31.762 20.604 1.00 34.13 107 ALA A N 1
ATOM 595 C CA . ALA A 1 107 ? 2.843 33.182 20.265 1.00 33.56 107 ALA A CA 1
ATOM 596 C C . ALA A 1 107 ? 1.628 33.719 19.524 1.00 32.74 107 ALA A C 1
ATOM 597 O O . ALA A 1 107 ? 1.090 34.770 19.870 1.00 31.01 107 ALA A O 1
ATOM 599 N N . GLY A 1 108 ? 1.209 32.992 18.492 1.00 31.94 108 GLY A N 1
ATOM 600 C CA . GLY A 1 108 ? 0.050 33.398 17.716 1.00 28.81 108 GLY A CA 1
ATOM 601 C C . GLY A 1 108 ? -1.226 33.364 18.535 1.00 27.32 108 GLY A C 1
ATOM 602 O O . GLY A 1 108 ? -2.026 34.300 18.495 1.00 26.97 108 GLY A O 1
ATOM 603 N N . LEU A 1 109 ? -1.419 32.284 19.280 1.00 27.61 109 LEU A N 1
ATOM 604 C CA . LEU A 1 109 ? -2.605 32.150 20.106 1.00 29.00 109 LEU A CA 1
ATOM 605 C C . LEU A 1 109 ? -2.710 33.331 21.063 1.00 29.24 109 LEU A C 1
ATOM 606 O O . LEU A 1 109 ? -3.773 33.928 21.181 1.00 30.80 109 LEU A O 1
ATOM 611 N N . ALA A 1 110 ? -1.601 33.658 21.732 1.00 29.96 110 ALA A N 1
ATOM 612 C CA . ALA A 1 110 ? -1.545 34.770 22.682 1.00 31.61 110 ALA A CA 1
ATOM 613 C C . ALA A 1 110 ? -2.036 36.066 22.040 1.00 32.02 110 ALA A C 1
ATOM 614 O O . ALA A 1 110 ? -2.836 36.799 22.626 1.00 31.43 110 ALA A O 1
ATOM 616 N N . ILE A 1 111 ? -1.563 36.337 20.827 1.00 32.57 111 ILE A N 1
ATOM 617 C CA . ILE A 1 111 ? -1.968 37.531 20.103 1.00 34.58 111 ILE A CA 1
ATOM 618 C C . ILE A 1 111 ? -3.483 37.542 19.912 1.00 36.02 111 ILE A C 1
ATOM 619 O O . ILE A 1 111 ? -4.125 38.584 20.035 1.00 38.13 111 ILE A O 1
ATOM 624 N N . GLY A 1 112 ? -4.050 36.374 19.637 1.00 35.84 112 GLY A N 1
ATOM 625 C CA . GLY A 1 112 ? -5.483 36.289 19.457 1.00 33.88 112 GLY A CA 1
ATOM 626 C C . GLY A 1 112 ? -6.182 36.516 20.774 1.00 33.01 112 GLY A C 1
ATOM 627 O O . GLY A 1 112 ? -7.109 37.310 20.838 1.00 33.76 112 GLY A O 1
ATOM 628 N N . VAL A 1 113 ? -5.728 35.825 21.818 1.00 31.35 113 VAL A N 1
ATOM 629 C CA . VAL A 1 113 ? -6.306 35.938 23.155 1.00 32.30 113 VAL A CA 1
ATOM 630 C C . VAL A 1 113 ? -6.328 37.378 23.629 1.00 34.45 113 VAL A C 1
ATOM 631 O O . VAL A 1 113 ? -7.308 37.836 24.210 1.00 35.24 113 VAL A O 1
ATOM 635 N N . ALA A 1 114 ? -5.233 38.081 23.378 1.00 35.36 114 ALA A N 1
ATOM 636 C CA . ALA A 1 114 ? -5.105 39.474 23.785 1.00 37.10 114 ALA A CA 1
ATOM 637 C C . ALA A 1 114 ? -6.217 40.343 23.213 1.00 37.60 114 ALA A C 1
ATOM 638 O O . ALA A 1 114 ? -6.446 41.448 23.697 1.00 40.24 114 ALA A O 1
ATOM 640 N N . SER A 1 115 ? -6.911 39.845 22.195 1.00 36.40 115 SER A N 1
ATOM 641 C CA . SER A 1 115 ? -7.972 40.614 21.554 1.00 34.44 115 SER A CA 1
ATOM 642 C C . SER A 1 115 ? -9.349 40.159 22.001 1.00 35.20 115 SER A C 1
ATOM 643 O O . SER A 1 115 ? -10.360 40.679 21.544 1.00 33.30 115 SER A O 1
ATOM 646 N N . MET A 1 116 ? -9.389 39.193 22.904 1.00 33.57 116 MET A N 1
ATOM 647 C CA . MET A 1 116 ? -10.654 38.656 23.362 1.00 36.17 116 MET A CA 1
ATOM 648 C C . MET A 1 116 ? -11.155 39.187 24.700 1.00 38.93 116 MET A C 1
ATOM 649 O O . MET A 1 116 ? -10.389 39.661 25.542 1.00 40.13 116 MET A O 1
ATOM 654 N N . LYS A 1 117 ? -12.465 39.093 24.882 1.00 39.80 117 LYS A N 1
ATOM 655 C CA . LYS A 1 117 ? -13.112 39.521 26.111 1.00 39.66 117 LYS A CA 1
ATOM 656 C C . LYS A 1 117 ? -13.340 38.243 26.885 1.00 38.95 117 LYS A C 1
ATOM 657 O O . LYS A 1 117 ? -13.170 37.158 26.345 1.00 36.30 117 LYS A O 1
ATOM 663 N N . SER A 1 118 ? -13.728 38.365 28.144 1.00 39.51 118 SER A N 1
ATOM 664 C CA . SER A 1 118 ? -13.962 37.194 28.971 1.00 40.55 118 SER A CA 1
ATOM 665 C C . SER A 1 118 ? -15.229 36.483 28.543 1.00 40.10 118 SER A C 1
ATOM 666 O O . SER A 1 118 ? -16.260 37.125 28.326 1.00 40.35 118 SER A O 1
ATOM 669 N N . GLY A 1 119 ? -15.148 35.160 28.429 1.00 38.16 119 GLY A N 1
ATOM 670 C CA . GLY A 1 119 ? -16.301 34.380 28.023 1.00 36.75 119 GLY A CA 1
ATOM 671 C C . GLY A 1 119 ? -16.456 34.314 26.516 1.00 37.80 119 GLY A C 1
ATOM 672 O O . GLY A 1 119 ? -17.363 33.654 25.997 1.00 38.13 119 GLY A O 1
ATOM 673 N N . GLU A 1 120 ? -15.574 34.999 25.797 1.00 35.53 120 GLU A N 1
ATOM 674 C CA . GLU A 1 120 ? -15.653 34.979 24.346 1.00 36.71 120 GLU A CA 1
ATOM 675 C C . GLU A 1 120 ? -15.121 33.664 23.783 1.00 36.71 120 GLU A C 1
ATOM 676 O O . GLU A 1 120 ? -14.225 33.037 24.347 1.00 34.46 120 GLU A O 1
ATOM 682 N N . ARG A 1 121 ? -15.683 33.259 22.655 1.00 35.76 121 ARG A N 1
ATOM 683 C CA . ARG A 1 121 ? -15.278 32.036 21.988 1.00 37.04 121 ARG A CA 1
ATOM 684 C C . ARG A 1 121 ? -15.023 32.418 20.535 1.00 36.68 121 ARG A C 1
ATOM 685 O O . ARG A 1 121 ? -15.890 33.006 19.893 1.00 39.09 121 ARG A O 1
ATOM 693 N N . ALA A 1 122 ? -13.837 32.103 20.024 1.00 33.39 122 ALA A N 1
ATOM 694 C CA . ALA A 1 122 ? -13.506 32.458 18.653 1.00 31.74 122 ALA A CA 1
ATOM 695 C C . ALA A 1 122 ? -12.537 31.518 17.978 1.00 32.75 122 ALA A C 1
ATOM 696 O O . ALA A 1 122 ? -11.919 30.666 18.616 1.00 31.41 122 ALA A O 1
ATOM 698 N N . LEU A 1 123 ? -12.422 31.681 16.667 1.00 29.39 123 LEU A N 1
ATOM 699 C CA . LEU A 1 123 ? -11.498 30.890 15.868 1.00 27.72 123 LEU A CA 1
ATOM 700 C C . LEU A 1 123 ? -10.279 31.765 15.640 1.00 28.83 123 LEU A C 1
ATOM 701 O O . LEU A 1 123 ? -10.411 32.954 15.348 1.00 28.97 123 LEU A O 1
ATOM 706 N N . VAL A 1 124 ? -9.093 31.196 15.798 1.00 26.67 124 VAL A N 1
ATOM 707 C CA . VAL A 1 124 ? -7.884 31.969 15.596 1.00 25.91 124 VAL A CA 1
ATOM 708 C C . VAL A 1 124 ? -6.994 31.283 14.571 1.00 29.95 124 VAL A C 1
ATOM 709 O O . VAL A 1 124 ? -6.546 30.143 14.758 1.00 28.87 124 VAL A O 1
ATOM 713 N N . HIS A 1 125 ? -6.753 32.005 13.485 1.00 27.21 125 HIS A N 1
ATOM 714 C CA . HIS A 1 125 ? -5.936 31.531 12.387 1.00 28.23 125 HIS A CA 1
ATOM 715 C C . HIS A 1 125 ? -4.538 32.047 12.597 1.00 31.46 125 HIS A C 1
ATOM 716 O O . HIS A 1 125 ? -4.296 33.251 12.578 1.00 30.98 125 HIS A O 1
ATOM 723 N N . VAL A 1 126 ? -3.613 31.118 12.788 1.00 30.73 126 VAL A N 1
ATOM 724 C CA . VAL A 1 126 ? -2.234 31.467 13.060 1.00 33.45 126 VAL A CA 1
ATOM 725 C C . VAL A 1 126 ? -1.212 30.942 12.064 1.00 35.08 126 VAL A C 1
ATOM 726 O O . VAL A 1 126 ? -1.130 29.740 11.808 1.00 32.42 126 VAL A O 1
ATOM 730 N N . GLY A 1 127 ? -0.422 31.855 11.516 1.00 33.43 127 GLY A N 1
ATOM 731 C CA . GLY A 1 127 ? 0.603 31.453 10.577 1.00 34.97 127 GLY A CA 1
ATOM 732 C C . GLY A 1 127 ? 1.614 30.631 11.342 1.00 36.52 127 GLY A C 1
ATOM 733 O O . GLY A 1 127 ? 1.859 30.888 12.524 1.00 37.10 127 GLY A O 1
ATOM 734 N N . TRP A 1 128 ? 2.202 29.642 10.682 1.00 36.85 128 TRP A N 1
ATOM 735 C CA . TRP A 1 128 ? 3.191 28.802 11.330 1.00 36.55 128 TRP A CA 1
ATOM 736 C C . TRP A 1 128 ? 4.327 29.597 11.967 1.00 36.63 128 TRP A C 1
ATOM 737 O O . TRP A 1 128 ? 4.885 29.169 12.973 1.00 35.92 128 TRP A O 1
ATOM 748 N N . GLU A 1 129 ? 4.663 30.753 11.401 1.00 36.81 129 GLU A N 1
ATOM 749 C CA . GLU A 1 129 ? 5.734 31.574 11.955 1.00 39.48 129 GLU A CA 1
ATOM 750 C C . GLU A 1 129 ? 5.506 31.828 13.444 1.00 39.65 129 GLU A C 1
ATOM 751 O O . GLU A 1 129 ? 6.447 31.844 14.240 1.00 41.03 129 GLU A O 1
ATOM 757 N N . LEU A 1 130 ? 4.251 32.019 13.822 1.00 38.27 130 LEU A N 1
ATOM 758 C CA . LEU A 1 130 ? 3.927 32.280 15.215 1.00 38.35 130 LEU A CA 1
ATOM 759 C C . LEU A 1 130 ? 3.518 31.007 15.968 1.00 38.27 130 LEU A C 1
ATOM 760 O O . LEU A 1 130 ? 3.028 31.074 17.093 1.00 39.64 130 LEU A O 1
ATOM 765 N N . ALA A 1 131 ? 3.740 29.849 15.352 1.00 38.06 131 ALA A N 1
ATOM 766 C CA . ALA A 1 131 ? 3.382 28.564 15.957 1.00 36.40 131 ALA A CA 1
ATOM 767 C C . ALA A 1 131 ? 4.600 27.657 16.170 1.00 37.18 131 ALA A C 1
ATOM 768 O O . ALA A 1 131 ? 5.498 27.994 16.934 1.00 36.48 131 ALA A O 1
ATOM 770 N N . TYR A 1 132 ? 4.627 26.507 15.499 1.00 36.70 132 TYR A N 1
ATOM 771 C CA . TYR A 1 132 ? 5.744 25.569 15.626 1.00 38.83 132 TYR A CA 1
ATOM 772 C C . TYR A 1 132 ? 6.828 25.824 14.568 1.00 40.05 132 TYR A C 1
ATOM 773 O O . TYR A 1 132 ? 7.730 25.009 14.367 1.00 42.45 132 TYR A O 1
ATOM 782 N N . GLY A 1 133 ? 6.709 26.961 13.893 1.00 38.69 133 GLY A N 1
ATOM 783 C CA . GLY A 1 133 ? 7.680 27.383 12.897 1.00 39.05 133 GLY A CA 1
ATOM 784 C C . GLY A 1 133 ? 8.178 26.470 11.791 1.00 40.26 133 GLY A C 1
ATOM 785 O O . GLY A 1 133 ? 7.544 25.488 11.410 1.00 39.66 133 GLY A O 1
ATOM 786 N N . LYS A 1 134 ? 9.343 26.840 11.272 1.00 41.41 134 LYS A N 1
ATOM 787 C CA . LYS A 1 134 ? 10.014 26.145 10.183 1.00 44.28 134 LYS A CA 1
ATOM 788 C C . LYS A 1 134 ? 10.083 24.632 10.297 1.00 43.74 134 LYS A C 1
ATOM 789 O O . LYS A 1 134 ? 9.772 23.930 9.357 1.00 45.22 134 LYS A O 1
ATOM 795 N N . GLU A 1 135 ? 10.486 24.132 11.464 1.00 46.05 135 GLU A N 1
ATOM 796 C CA . GLU A 1 135 ? 10.654 22.688 11.692 1.00 47.87 135 GLU A CA 1
ATOM 797 C C . GLU A 1 135 ? 9.435 21.948 12.206 1.00 45.83 135 GLU A C 1
ATOM 798 O O . GLU A 1 135 ? 9.391 20.723 12.124 1.00 45.94 135 GLU A O 1
ATOM 804 N N . GLY A 1 136 ? 8.499 22.666 12.825 1.00 43.15 136 GLY A N 1
ATOM 805 C CA . GLY A 1 136 ? 7.340 21.996 13.393 1.00 41.29 136 GLY A CA 1
ATOM 806 C C . GLY A 1 136 ? 7.703 21.335 14.717 1.00 38.33 136 GLY A C 1
ATOM 807 O O . GLY A 1 136 ? 8.543 21.835 15.463 1.00 35.82 136 GLY A O 1
ATOM 808 N N . ASN A 1 137 ? 7.055 20.216 15.017 1.00 36.11 137 ASN A N 1
ATOM 809 C CA . ASN A 1 137 ? 7.318 19.490 16.256 1.00 36.04 137 ASN A CA 1
ATOM 810 C C . ASN A 1 137 ? 7.331 17.993 15.972 1.00 36.35 137 ASN A C 1
ATOM 811 O O . ASN A 1 137 ? 6.507 17.487 15.200 1.00 35.62 137 ASN A O 1
ATOM 816 N N . PHE A 1 138 ? 8.262 17.296 16.623 1.00 36.42 138 PHE A N 1
ATOM 817 C CA . PHE A 1 138 ? 8.435 15.859 16.452 1.00 35.70 138 PHE A CA 1
ATOM 818 C C . PHE A 1 138 ? 7.264 15.006 16.934 1.00 36.45 138 PHE A C 1
ATOM 819 O O . PHE A 1 138 ? 6.739 14.177 16.182 1.00 36.89 138 PHE A O 1
ATOM 827 N N . SER A 1 139 ? 6.865 15.191 18.189 1.00 36.54 139 SER A N 1
ATOM 828 C CA . SER A 1 139 ? 5.750 14.430 18.744 1.00 35.96 139 SER A CA 1
ATOM 829 C C . SER A 1 139 ? 5.203 15.055 20.022 1.00 36.91 139 SER A C 1
ATOM 830 O O . SER A 1 139 ? 5.877 15.836 20.684 1.00 35.78 139 SER A O 1
ATOM 833 N N . PHE A 1 140 ? 3.976 14.682 20.362 1.00 36.17 140 PHE A N 1
ATOM 834 C CA . PHE A 1 140 ? 3.297 15.183 21.539 1.00 38.70 140 PHE A CA 1
ATOM 835 C C . PHE A 1 140 ? 3.449 16.704 21.675 1.00 38.39 140 PHE A C 1
ATOM 836 O O . PHE A 1 140 ? 3.972 17.200 22.663 1.00 37.09 140 PHE A O 1
ATOM 844 N N . PRO A 1 141 ? 2.949 17.464 20.687 1.00 38.49 141 PRO A N 1
ATOM 845 C CA . PRO A 1 141 ? 2.265 16.959 19.502 1.00 37.31 141 PRO A CA 1
ATOM 846 C C . PRO A 1 141 ? 3.155 16.848 18.261 1.00 37.83 141 PRO A C 1
ATOM 847 O O . PRO A 1 141 ? 4.259 17.396 18.197 1.00 37.35 141 PRO A O 1
ATOM 851 N N . ASN A 1 142 ? 2.659 16.122 17.274 1.00 37.79 142 ASN A N 1
ATOM 852 C CA . ASN A 1 142 ? 3.389 15.985 16.032 1.00 38.34 142 ASN A CA 1
ATOM 853 C C . ASN A 1 142 ? 2.812 17.042 15.103 1.00 37.14 142 ASN A C 1
ATOM 854 O O . ASN A 1 142 ? 1.675 16.925 14.655 1.00 36.88 142 ASN A O 1
ATOM 859 N N . VAL A 1 143 ? 3.582 18.095 14.854 1.00 36.81 143 VAL A N 1
ATOM 860 C CA . VAL A 1 143 ? 3.145 19.161 13.969 1.00 36.58 143 VAL A CA 1
ATOM 861 C C . VAL A 1 143 ? 4.146 19.287 12.842 1.00 36.68 143 VAL A C 1
ATOM 862 O O . VAL A 1 143 ? 5.338 19.444 13.090 1.00 35.13 143 VAL A O 1
ATOM 866 N N . PRO A 1 144 ? 3.674 19.195 11.586 1.00 37.74 144 PRO A N 1
ATOM 867 C CA . PRO A 1 144 ? 4.523 19.301 10.393 1.00 37.58 144 PRO A CA 1
ATOM 868 C C . PRO A 1 144 ? 5.222 20.648 10.304 1.00 37.01 144 PRO A C 1
ATOM 869 O O . PRO A 1 144 ? 4.839 21.600 10.975 1.00 36.15 144 PRO A O 1
ATOM 873 N N . PRO A 1 145 ? 6.274 20.735 9.484 1.00 38.69 145 PRO A N 1
ATOM 874 C CA . PRO A 1 145 ? 7.018 21.983 9.311 1.00 37.66 145 PRO A CA 1
ATOM 875 C C . PRO A 1 145 ? 6.138 23.036 8.626 1.00 37.73 145 PRO A C 1
ATOM 876 O O . PRO A 1 145 ? 5.301 22.702 7.796 1.00 36.98 145 PRO A O 1
ATOM 880 N N . MET A 1 146 ? 6.322 24.301 8.992 1.00 39.13 146 MET A N 1
ATOM 881 C CA . MET A 1 146 ? 5.563 25.405 8.409 1.00 38.74 146 MET A CA 1
ATOM 882 C C . MET A 1 146 ? 4.080 25.059 8.291 1.00 36.39 146 MET A C 1
ATOM 883 O O . MET A 1 146 ? 3.462 25.250 7.248 1.00 33.40 146 MET A O 1
ATOM 888 N N . ALA A 1 147 ? 3.510 24.542 9.374 1.00 34.92 147 ALA A N 1
ATOM 889 C CA . ALA A 1 147 ? 2.099 24.175 9.368 1.00 35.56 147 ALA A CA 1
ATOM 890 C C . ALA A 1 147 ? 1.196 25.244 9.986 1.00 35.23 147 ALA A C 1
ATOM 891 O O . ALA A 1 147 ? 1.229 25.470 11.197 1.00 35.50 147 ALA A O 1
ATOM 893 N N . ASP A 1 148 ? 0.390 25.901 9.157 1.00 36.55 148 ASP A N 1
ATOM 894 C CA . ASP A 1 148 ? -0.524 26.910 9.671 1.00 35.35 148 ASP A CA 1
ATOM 895 C C . ASP A 1 148 ? -1.506 26.204 10.585 1.00 34.92 148 ASP A C 1
ATOM 896 O O . ASP A 1 148 ? -1.839 25.047 10.362 1.00 35.13 148 ASP A O 1
ATOM 901 N N . LEU A 1 149 ? -1.967 26.904 11.610 1.00 32.98 149 LEU A N 1
ATOM 902 C CA . LEU A 1 149 ? -2.878 26.319 12.569 1.00 31.64 149 LEU A CA 1
ATOM 903 C C . LEU A 1 149 ? -4.200 27.044 12.720 1.00 32.35 149 LEU A C 1
ATOM 904 O O . LEU A 1 149 ? -4.362 28.203 12.312 1.00 30.89 149 LEU A O 1
ATOM 909 N N . LEU A 1 150 ? -5.141 26.334 13.329 1.00 29.34 150 LEU A N 1
ATOM 910 C CA . LEU A 1 150 ? -6.458 26.863 13.617 1.00 27.23 150 LEU A CA 1
ATOM 911 C C . LEU A 1 150 ? -6.692 26.616 15.098 1.00 28.56 150 LEU A C 1
ATOM 912 O O . LEU A 1 150 ? -6.344 25.556 15.626 1.00 27.24 150 LEU A O 1
ATOM 917 N N . TYR A 1 151 ? -7.268 27.600 15.766 1.00 26.04 151 TYR A N 1
ATOM 918 C CA . TYR A 1 151 ? -7.575 27.470 17.179 1.00 28.10 151 TYR A CA 1
ATOM 919 C C . TYR A 1 151 ? -9.018 27.855 17.428 1.00 28.74 151 TYR A C 1
ATOM 920 O O . TYR A 1 151 ? -9.553 28.766 16.810 1.00 28.31 151 TYR A O 1
ATOM 929 N N . GLU A 1 152 ? -9.647 27.127 18.332 1.00 28.71 152 GLU A N 1
ATOM 930 C CA . GLU A 1 152 ? -11.006 27.413 18.728 1.00 29.36 152 GLU A CA 1
ATOM 931 C C . GLU A 1 152 ? -10.768 27.679 20.198 1.00 31.08 152 GLU A C 1
ATOM 932 O O . GLU A 1 152 ? -10.605 26.746 20.990 1.00 32.09 152 GLU A O 1
ATOM 938 N N . VAL A 1 153 ? -10.709 28.952 20.559 1.00 29.78 153 VAL A N 1
ATOM 939 C CA . VAL A 1 153 ? -10.446 29.306 21.943 1.00 32.75 153 VAL A CA 1
ATOM 940 C C . VAL A 1 153 ? -11.553 30.040 22.697 1.00 34.03 153 VAL A C 1
ATOM 941 O O . VAL A 1 153 ? -12.227 30.916 22.162 1.00 35.57 153 VAL A O 1
ATOM 945 N N . GLU A 1 154 ? -11.734 29.658 23.953 1.00 30.83 154 GLU A N 1
ATOM 946 C CA . GLU A 1 154 ? -12.716 30.299 24.802 1.00 34.18 154 GLU A CA 1
ATOM 947 C C . GLU A 1 154 ? -12.020 30.740 26.081 1.00 34.06 154 GLU A C 1
ATOM 948 O O . GLU A 1 154 ? -11.492 29.915 26.834 1.00 35.80 154 GLU A O 1
ATOM 954 N N . VAL A 1 155 ? -12.022 32.047 26.309 1.00 33.86 155 VAL A N 1
ATOM 955 C CA . VAL A 1 155 ? -11.388 32.623 27.479 1.00 32.70 155 VAL A CA 1
ATOM 956 C C . VAL A 1 155 ? -12.273 32.524 28.716 1.00 33.13 155 VAL A C 1
ATOM 957 O O . VAL A 1 155 ? -13.367 33.074 28.761 1.00 33.94 155 VAL A O 1
ATOM 961 N N . ILE A 1 156 ? -11.795 31.795 29.714 1.00 33.90 156 ILE A N 1
ATOM 962 C CA . ILE A 1 156 ? -12.527 31.652 30.962 1.00 34.70 156 ILE A CA 1
ATOM 963 C C . ILE A 1 156 ? -12.467 32.998 31.697 1.00 35.79 156 ILE A C 1
ATOM 964 O O . ILE A 1 156 ? -13.360 33.332 32.482 1.00 37.60 156 ILE A O 1
ATOM 969 N N . GLY A 1 157 ? -11.412 33.761 31.435 1.00 35.40 157 GLY A N 1
ATOM 970 C CA . GLY A 1 157 ? -11.262 35.059 32.069 1.00 34.65 157 GLY A CA 1
ATOM 971 C C . GLY A 1 157 ? -9.822 35.408 32.362 1.00 33.79 157 GLY A C 1
ATOM 972 O O . GLY A 1 157 ? -8.964 34.531 32.318 1.00 29.76 157 GLY A O 1
ATOM 973 N N . PHE A 1 158 ? -9.569 36.689 32.638 1.00 35.09 158 PHE A N 1
ATOM 974 C CA . PHE A 1 158 ? -8.235 37.180 32.974 1.00 39.38 158 PHE A CA 1
ATOM 975 C C . PHE A 1 158 ? -8.222 37.927 34.311 1.00 41.04 158 PHE A C 1
ATOM 976 O O . PHE A 1 158 ? -9.261 38.393 34.794 1.00 42.15 158 PHE A O 1
ATOM 984 N N . ASP A 1 159 ? -7.044 38.055 34.909 1.00 39.52 159 ASP A N 1
ATOM 985 C CA . ASP A 1 159 ? -6.965 38.709 36.205 1.00 43.36 159 ASP A CA 1
ATOM 986 C C . ASP A 1 159 ? -6.757 40.218 36.167 1.00 44.09 159 ASP A C 1
ATOM 987 O O . ASP A 1 159 ? -7.030 40.907 37.147 1.00 44.73 159 ASP A O 1
ATOM 992 N N . GLU A 1 160 ? -6.297 40.737 35.034 1.00 45.47 160 GLU A N 1
ATOM 993 C CA . GLU A 1 160 ? -6.051 42.172 34.908 1.00 47.72 160 GLU A CA 1
ATOM 994 C C . GLU A 1 160 ? -6.603 42.712 33.584 1.00 48.23 160 GLU A C 1
ATOM 995 O O . GLU A 1 160 ? -6.158 42.316 32.499 1.00 46.80 160 GLU A O 1
ATOM 1001 N N . THR A 1 161 ? -7.577 43.612 33.668 1.00 51.29 161 THR A N 1
ATOM 1002 C CA . THR A 1 161 ? -8.193 44.165 32.459 1.00 56.05 161 THR A CA 1
ATOM 1003 C C . THR A 1 161 ? -7.972 45.669 32.285 1.00 58.54 161 THR A C 1
ATOM 1004 O O . THR A 1 161 ? -7.736 46.378 33.261 1.00 59.60 161 THR A O 1
ATOM 1008 N N . LYS A 1 162 ? -8.052 46.147 31.043 1.00 61.00 162 LYS A N 1
ATOM 1009 C CA . LYS A 1 162 ? -7.861 47.569 30.741 1.00 63.40 162 LYS A CA 1
ATOM 1010 C C . LYS A 1 162 ? -8.947 48.460 31.361 1.00 65.54 162 LYS A C 1
ATOM 1011 O O . LYS A 1 162 ? -10.133 48.328 31.039 1.00 65.16 162 LYS A O 1
ATOM 1017 N N . GLU A 1 163 ? -8.537 49.361 32.254 1.00 68.01 163 GLU A N 1
ATOM 1018 C CA . GLU A 1 163 ? -9.470 50.283 32.912 1.00 71.78 163 GLU A CA 1
ATOM 1019 C C . GLU A 1 163 ? -9.104 51.727 32.511 1.00 72.76 163 GLU A C 1
ATOM 1020 O O . GLU A 1 163 ? -8.001 52.211 32.815 1.00 72.83 163 GLU A O 1
ATOM 1026 N N . GLY A 1 164 ? -10.030 52.408 31.839 1.00 73.20 164 GLY A N 1
ATOM 1027 C CA . GLY A 1 164 ? -9.786 53.777 31.410 1.00 72.80 164 GLY A CA 1
ATOM 1028 C C . GLY A 1 164 ? -9.516 54.734 32.562 1.00 72.35 164 GLY A C 1
ATOM 1029 O O . GLY A 1 164 ? -10.320 55.672 32.752 1.00 71.59 164 GLY A O 1
ATOM 1030 N N . GLY B 1 34 ? -20.656 17.690 -5.701 1.00 73.50 34 GLY B N 1
ATOM 1031 C CA . GLY B 1 34 ? -19.496 16.717 -5.557 1.00 74.62 34 GLY B CA 1
ATOM 1032 C C . GLY B 1 34 ? -18.138 17.401 -5.456 1.00 74.67 34 GLY B C 1
ATOM 1033 O O . GLY B 1 34 ? -17.826 18.277 -6.280 1.00 74.36 34 GLY B O 1
ATOM 1034 N N . ASN B 1 35 ? -17.330 17.007 -4.459 1.00 73.73 35 ASN B N 1
ATOM 1035 C CA . ASN B 1 35 ? -16.003 17.602 -4.255 1.00 72.36 35 ASN B CA 1
ATOM 1036 C C . ASN B 1 35 ? -14.845 16.649 -3.885 1.00 71.95 35 ASN B C 1
ATOM 1037 O O . ASN B 1 35 ? -14.598 16.376 -2.698 1.00 71.44 35 ASN B O 1
ATOM 1042 N N . VAL B 1 36 ? -14.119 16.180 -4.902 1.00 71.02 36 VAL B N 1
ATOM 1043 C CA . VAL B 1 36 ? -12.980 15.281 -4.702 1.00 69.14 36 VAL B CA 1
ATOM 1044 C C . VAL B 1 36 ? -11.803 15.770 -5.546 1.00 68.15 36 VAL B C 1
ATOM 1045 O O . VAL B 1 36 ? -11.724 15.492 -6.744 1.00 65.88 36 VAL B O 1
ATOM 1049 N N . PRO B 1 37 ? -10.861 16.499 -4.914 1.00 68.05 37 PRO B N 1
ATOM 1050 C CA . PRO B 1 37 ? -9.669 17.061 -5.559 1.00 67.49 37 PRO B CA 1
ATOM 1051 C C . PRO B 1 37 ? -8.804 16.047 -6.270 1.00 66.25 37 PRO B C 1
ATOM 1052 O O . PRO B 1 37 ? -9.157 14.874 -6.365 1.00 66.61 37 PRO B O 1
ATOM 1056 N N . PRO B 1 38 ? -7.667 16.506 -6.817 1.00 65.13 38 PRO B N 1
ATOM 1057 C CA . PRO B 1 38 ? -6.719 15.652 -7.534 1.00 64.52 38 PRO B CA 1
ATOM 1058 C C . PRO B 1 38 ? -5.454 15.432 -6.696 1.00 64.82 38 PRO B C 1
ATOM 1059 O O . PRO B 1 38 ? -5.167 16.206 -5.778 1.00 64.60 38 PRO B O 1
ATOM 1063 N N . LYS B 1 39 ? -4.694 14.390 -7.026 1.00 64.54 39 LYS B N 1
ATOM 1064 C CA . LYS B 1 39 ? -3.459 14.082 -6.303 1.00 64.42 39 LYS B CA 1
ATOM 1065 C C . LYS B 1 39 ? -2.361 13.634 -7.264 1.00 65.10 39 LYS B C 1
ATOM 1066 O O . LYS B 1 39 ? -2.531 12.666 -8.016 1.00 64.49 39 LYS B O 1
ATOM 1068 N N . VAL B 1 40 ? -1.241 14.352 -7.222 1.00 66.17 40 VAL B N 1
ATOM 1069 C CA . VAL B 1 40 ? -0.094 14.061 -8.068 1.00 67.90 40 VAL B CA 1
ATOM 1070 C C . VAL B 1 40 ? 1.132 13.792 -7.205 1.00 69.03 40 VAL B C 1
ATOM 1071 O O . VAL B 1 40 ? 1.403 14.505 -6.234 1.00 68.36 40 VAL B O 1
ATOM 1075 N N . ASP B 1 41 ? 1.873 12.750 -7.566 1.00 70.38 41 ASP B N 1
ATOM 1076 C CA . ASP B 1 41 ? 3.046 12.421 -6.790 1.00 71.69 41 ASP B CA 1
ATOM 1077 C C . ASP B 1 41 ? 3.942 13.629 -6.805 1.00 71.76 41 ASP B C 1
ATOM 1078 O O . ASP B 1 41 ? 3.956 14.400 -5.819 1.00 71.47 41 ASP B O 1
ATOM 1083 N N . SER B 1 42 ? 4.676 13.859 -7.893 1.00 70.80 42 SER B N 1
ATOM 1084 C CA . SER B 1 42 ? 5.512 15.028 -7.804 1.00 70.14 42 SER B CA 1
ATOM 1085 C C . SER B 1 42 ? 6.317 15.735 -8.870 1.00 69.78 42 SER B C 1
ATOM 1086 O O . SER B 1 42 ? 6.166 15.597 -10.111 1.00 68.26 42 SER B O 1
ATOM 1089 N N . GLU B 1 43 ? 7.192 16.538 -8.267 1.00 70.56 43 GLU B N 1
ATOM 1090 C CA . GLU B 1 43 ? 8.158 17.414 -8.872 1.00 69.92 43 GLU B CA 1
ATOM 1091 C C . GLU B 1 43 ? 7.413 18.721 -9.005 1.00 68.66 43 GLU B C 1
ATOM 1092 O O . GLU B 1 43 ? 6.826 19.040 -10.041 1.00 6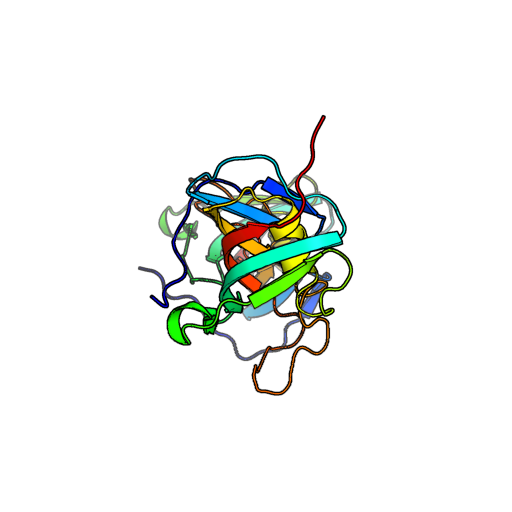8.90 43 GLU B O 1
ATOM 1098 N N . ALA B 1 44 ? 7.391 19.410 -7.868 1.00 65.80 44 ALA B N 1
ATOM 1099 C CA . ALA B 1 44 ? 6.754 20.694 -7.719 1.00 63.23 44 ALA B CA 1
ATOM 1100 C C . ALA B 1 44 ? 7.813 21.709 -8.040 1.00 61.40 44 ALA B C 1
ATOM 1101 O O . ALA B 1 44 ? 8.903 21.664 -7.461 1.00 61.71 44 ALA B O 1
ATOM 1103 N N . GLU B 1 45 ? 7.504 22.609 -8.968 1.00 58.23 45 GLU B N 1
ATOM 1104 C CA . GLU B 1 45 ? 8.442 23.665 -9.340 1.00 56.14 45 GLU B CA 1
ATOM 1105 C C . GLU B 1 45 ? 8.057 24.880 -8.493 1.00 54.68 45 GLU B C 1
ATOM 1106 O O . GLU B 1 45 ? 6.879 25.219 -8.370 1.00 54.29 45 GLU B O 1
ATOM 1112 N N . VAL B 1 46 ? 9.041 25.531 -7.891 1.00 52.13 46 VAL B N 1
ATOM 1113 C CA . VAL B 1 46 ? 8.759 26.695 -7.072 1.00 49.67 46 VAL B CA 1
ATOM 1114 C C . VAL B 1 46 ? 8.805 27.935 -7.945 1.00 49.30 46 VAL B C 1
ATOM 1115 O O . VAL B 1 46 ? 9.867 28.337 -8.416 1.00 50.10 46 VAL B O 1
ATOM 1119 N N . LEU B 1 47 ? 7.643 28.540 -8.154 1.00 46.95 47 LEU B N 1
ATOM 1120 C CA . L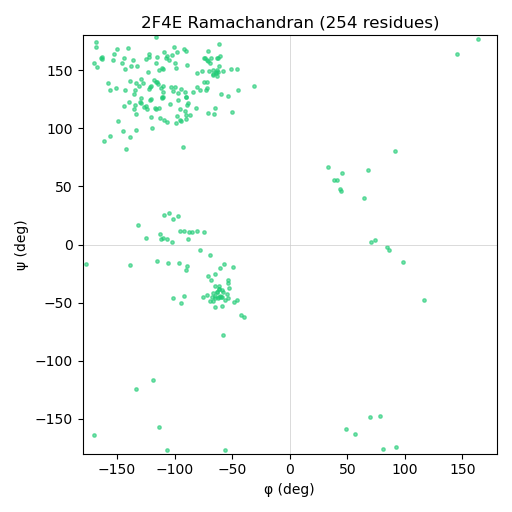EU B 1 47 ? 7.545 29.733 -8.978 1.00 45.12 47 LEU B CA 1
ATOM 1121 C C . LEU B 1 47 ? 7.565 30.964 -8.091 1.00 45.75 47 LEU B C 1
ATOM 1122 O O . LEU B 1 47 ? 7.789 32.078 -8.559 1.00 45.93 47 LEU B O 1
ATOM 1127 N N . ASP B 1 48 ? 7.327 30.752 -6.802 1.00 47.69 48 ASP B N 1
ATOM 1128 C CA . ASP B 1 48 ? 7.307 31.845 -5.838 1.00 48.84 48 ASP B CA 1
ATOM 1129 C C . ASP B 1 48 ? 7.292 31.278 -4.425 1.00 48.85 48 ASP B C 1
ATOM 1130 O O . ASP B 1 48 ? 7.096 30.079 -4.225 1.00 47.76 48 ASP B O 1
ATOM 1135 N N . GLU B 1 49 ? 7.484 32.133 -3.432 1.00 49.50 49 GLU B N 1
ATOM 1136 C CA . GLU B 1 49 ? 7.468 31.633 -2.070 1.00 51.58 49 GLU B CA 1
ATOM 1137 C C . GLU B 1 49 ? 6.142 30.957 -1.744 1.00 51.02 49 GLU B C 1
ATOM 1138 O O . GLU B 1 49 ? 6.115 29.874 -1.161 1.00 51.61 49 GLU B O 1
ATOM 1144 N N . LYS B 1 50 ? 5.045 31.593 -2.132 1.00 49.46 50 LYS B N 1
ATOM 1145 C CA . LYS B 1 50 ? 3.725 31.051 -1.856 1.00 47.46 50 LYS B CA 1
ATOM 1146 C C . LYS B 1 50 ? 3.045 30.429 -3.071 1.00 46.78 50 LYS B C 1
ATOM 1147 O O . LYS B 1 50 ? 1.814 30.385 -3.138 1.00 46.18 50 LYS B O 1
ATOM 1153 N N . VAL B 1 51 ? 3.840 29.940 -4.020 1.00 44.56 51 VAL B N 1
ATOM 1154 C CA . VAL B 1 51 ? 3.298 29.319 -5.221 1.00 40.63 51 VAL B CA 1
ATOM 1155 C C . VAL B 1 51 ? 4.219 28.258 -5.795 1.00 40.66 51 VAL B C 1
ATOM 1156 O O . VAL B 1 51 ? 5.419 28.478 -5.919 1.00 40.85 51 VAL B O 1
ATOM 1160 N N . SER B 1 52 ? 3.646 27.115 -6.158 1.00 38.30 52 SER B N 1
ATOM 1161 C CA . SER B 1 52 ? 4.407 26.023 -6.749 1.00 38.73 52 SER B CA 1
ATOM 1162 C C . SER B 1 52 ? 3.522 25.317 -7.772 1.00 38.56 52 SER B C 1
ATOM 1163 O O . SER B 1 52 ? 2.300 25.365 -7.687 1.00 38.01 52 SER B O 1
ATOM 1166 N N . LYS B 1 53 ? 4.140 24.651 -8.737 1.00 39.79 53 LYS B N 1
ATOM 1167 C CA . LYS B 1 53 ? 3.384 23.966 -9.772 1.00 39.07 53 LYS B CA 1
ATOM 1168 C C . LYS B 1 53 ? 3.861 22.545 -10.014 1.00 39.33 53 LYS B C 1
ATOM 1169 O O . LYS B 1 53 ? 5.016 22.214 -9.770 1.00 43.00 53 LYS B O 1
ATOM 1175 N N . GLN B 1 54 ? 2.946 21.712 -10.490 1.00 39.23 54 GLN B N 1
ATOM 1176 C CA . GLN B 1 54 ? 3.239 20.331 -10.827 1.00 38.86 54 GLN B CA 1
ATOM 1177 C C . GLN B 1 54 ? 2.587 20.131 -12.190 1.00 40.90 54 GLN B C 1
ATOM 1178 O O . GLN B 1 54 ? 1.358 20.156 -12.307 1.00 37.84 54 GLN B O 1
ATOM 1184 N N . ILE B 1 55 ? 3.402 19.936 -13.221 1.00 40.04 55 ILE B N 1
ATOM 1185 C CA . ILE B 1 55 ? 2.855 19.742 -14.549 1.00 42.02 55 ILE B CA 1
ATOM 1186 C C . ILE B 1 55 ? 2.208 18.367 -14.663 1.00 43.06 55 ILE B C 1
ATOM 1187 O O . ILE B 1 55 ? 2.781 17.369 -14.251 1.00 44.82 55 ILE B O 1
ATOM 1192 N N . ILE B 1 56 ? 1.005 18.331 -15.219 1.00 41.98 56 ILE B N 1
ATOM 1193 C CA . ILE B 1 56 ? 0.262 17.091 -15.417 1.00 42.58 56 ILE B CA 1
ATOM 1194 C C . ILE B 1 56 ? 0.414 16.723 -16.877 1.00 44.50 56 ILE B C 1
ATOM 1195 O O . ILE B 1 56 ? 0.662 15.570 -17.225 1.00 44.43 56 ILE B O 1
ATOM 1200 N N . LYS B 1 57 ? 0.231 17.719 -17.733 1.00 46.51 57 LYS B N 1
ATOM 1201 C CA . LYS B 1 57 ? 0.358 17.513 -19.161 1.00 47.88 57 LYS B CA 1
ATOM 1202 C C . LYS B 1 57 ? 1.183 18.680 -19.686 1.00 49.82 57 LYS B C 1
ATOM 1203 O O . LYS B 1 57 ? 0.948 19.838 -19.335 1.00 49.33 57 LYS B O 1
ATOM 1209 N N . GLU B 1 58 ? 2.174 18.368 -20.505 1.00 49.54 58 GLU B N 1
ATOM 1210 C CA . GLU B 1 58 ? 3.047 19.392 -21.040 1.00 49.37 58 GLU B CA 1
ATOM 1211 C C . GLU B 1 58 ? 2.465 20.147 -22.229 1.00 48.31 58 GLU B C 1
ATOM 1212 O O . GLU B 1 58 ? 1.712 19.595 -23.037 1.00 47.75 58 GLU B O 1
ATOM 1218 N N . GLY B 1 59 ? 2.826 21.418 -22.327 1.00 47.26 59 GLY B N 1
ATOM 1219 C CA . GLY B 1 59 ? 2.351 22.221 -23.436 1.00 49.62 59 GLY B CA 1
ATOM 1220 C C . GLY B 1 59 ? 3.464 22.487 -24.440 1.00 50.27 59 GLY B C 1
ATOM 1221 O O . GLY B 1 59 ? 4.587 22.007 -24.275 1.00 50.98 59 GLY B O 1
ATOM 1222 N N . HIS B 1 60 ? 3.172 23.271 -25.470 1.00 50.95 60 HIS B N 1
ATOM 1223 C CA . HIS B 1 60 ? 4.167 23.578 -26.481 1.00 52.77 60 HIS B CA 1
ATOM 1224 C C . HIS B 1 60 ? 4.518 25.047 -26.540 1.00 52.34 60 HIS B C 1
ATOM 1225 O O . HIS B 1 60 ? 3.957 25.851 -25.808 1.00 53.33 60 HIS B O 1
ATOM 1232 N N . GLY B 1 61 ? 5.451 25.385 -27.421 1.00 51.89 61 GLY B N 1
ATOM 1233 C CA . GLY B 1 61 ? 5.860 26.763 -27.563 1.00 50.17 61 GLY B CA 1
ATOM 1234 C C . GLY B 1 61 ? 6.635 27.264 -26.363 1.00 50.49 61 GLY B C 1
ATOM 1235 O O . GLY B 1 61 ? 7.351 26.521 -25.691 1.00 49.19 61 GLY B O 1
ATOM 1236 N N . SER B 1 62 ? 6.483 28.545 -26.089 1.00 50.02 62 SER B N 1
ATOM 1237 C CA . SER B 1 62 ? 7.173 29.155 -24.971 1.00 51.56 62 SER B CA 1
ATOM 1238 C C . SER B 1 62 ? 6.183 29.788 -24.005 1.00 51.87 62 SER B C 1
ATOM 1239 O O . SER B 1 62 ? 5.018 30.013 -24.345 1.00 52.40 62 SER B O 1
ATOM 1242 N N . LYS B 1 63 ? 6.641 30.039 -22.787 1.00 51.96 63 LYS B N 1
ATOM 1243 C CA . LYS B 1 63 ? 5.804 30.676 -21.792 1.00 50.80 63 LYS B CA 1
ATOM 1244 C C . LYS B 1 63 ? 5.471 32.072 -22.336 1.00 49.65 63 LYS B C 1
ATOM 1245 O O . LYS B 1 63 ? 6.250 32.669 -23.083 1.00 49.73 63 LYS B O 1
ATOM 1251 N N . PRO B 1 64 ? 4.307 32.609 -21.974 1.00 48.18 64 PRO B N 1
ATOM 1252 C CA . PRO B 1 64 ? 3.970 33.939 -22.482 1.00 48.51 64 PRO B CA 1
ATOM 1253 C C . PRO B 1 64 ? 4.973 34.980 -22.014 1.00 50.70 64 PRO B C 1
ATOM 1254 O O . PRO B 1 64 ? 5.851 34.692 -21.195 1.00 50.62 64 PRO B O 1
ATOM 1258 N N . SER B 1 65 ? 4.848 36.186 -22.551 1.00 51.14 65 SER B N 1
ATOM 1259 C CA . SER B 1 65 ? 5.714 37.276 -22.139 1.00 51.25 65 SER B CA 1
ATOM 1260 C C . SER B 1 65 ? 4.826 38.139 -21.260 1.00 51.52 65 SER B C 1
ATOM 1261 O O . SER B 1 65 ? 3.597 38.035 -21.343 1.00 47.89 65 SER B O 1
ATOM 1264 N N . LYS B 1 66 ? 5.444 38.960 -20.408 1.00 51.73 66 LYS B N 1
ATOM 1265 C CA . LYS B 1 66 ? 4.707 39.830 -19.501 1.00 52.32 66 LYS B CA 1
ATOM 1266 C C . LYS B 1 66 ? 3.574 40.543 -20.210 1.00 51.47 66 LYS B C 1
ATOM 1267 O O . LYS B 1 66 ? 3.635 40.812 -21.413 1.00 53.44 66 LYS B O 1
ATOM 1273 N N . TYR B 1 67 ? 2.534 40.853 -19.453 1.00 49.92 67 TYR B N 1
ATOM 1274 C CA . TYR B 1 67 ? 1.400 41.582 -19.989 1.00 48.93 67 TYR B CA 1
ATOM 1275 C C . TYR B 1 67 ? 0.535 40.788 -20.967 1.00 45.78 67 TYR B C 1
ATOM 1276 O O . TYR B 1 67 ? -0.433 41.316 -21.517 1.00 41.11 67 TYR B O 1
ATOM 1285 N N . SER B 1 68 ? 0.872 39.519 -21.181 1.00 43.42 68 SER B N 1
ATOM 1286 C CA . SER B 1 68 ? 0.085 38.691 -22.082 1.00 40.23 68 SER B CA 1
ATOM 1287 C C . SER B 1 68 ? -1.311 38.423 -21.541 1.00 38.18 68 SER B C 1
ATOM 1288 O O . SER B 1 68 ? -1.540 38.399 -20.331 1.00 37.48 68 SER B O 1
ATOM 1291 N N . THR B 1 69 ? -2.252 38.241 -22.457 1.00 38.28 69 THR B N 1
ATOM 1292 C CA . THR B 1 69 ? -3.612 37.908 -22.084 1.00 38.42 69 THR B CA 1
ATOM 1293 C C . THR B 1 69 ? -3.660 36.389 -22.227 1.00 38.50 69 THR B C 1
ATOM 1294 O O . THR B 1 69 ? -3.330 35.848 -23.285 1.00 39.42 69 THR B O 1
ATOM 1298 N N . CYS B 1 70 ? -4.042 35.701 -21.161 1.00 36.94 70 CYS B N 1
ATOM 1299 C CA . CYS B 1 70 ? -4.103 34.249 -21.199 1.00 36.85 70 CYS B CA 1
ATOM 1300 C C . CYS B 1 70 ? -5.534 33.728 -21.127 1.00 36.70 70 CYS B C 1
ATOM 1301 O O . CYS B 1 70 ? -6.338 34.185 -20.319 1.00 37.61 70 CYS B O 1
ATOM 1304 N N . PHE B 1 71 ? -5.833 32.763 -21.990 1.00 34.33 71 PHE B N 1
ATOM 1305 C CA . PHE B 1 71 ? -7.146 32.135 -22.055 1.00 33.82 71 PHE B CA 1
ATOM 1306 C C . PHE B 1 71 ? -7.050 30.760 -21.396 1.00 36.54 71 PHE B C 1
ATOM 1307 O O . PHE B 1 71 ? -6.269 29.907 -21.813 1.00 35.96 71 PHE B O 1
ATOM 1315 N N . LEU B 1 72 ? -7.843 30.545 -20.360 1.00 33.77 72 LEU B N 1
ATOM 1316 C CA . LEU B 1 72 ? -7.765 29.281 -19.654 1.00 35.11 72 LEU B CA 1
ATOM 1317 C C . LEU B 1 72 ? -9.014 28.790 -18.945 1.00 33.46 72 LEU B C 1
ATOM 1318 O O . LEU B 1 72 ? -9.963 29.540 -18.712 1.00 37.12 72 LEU B O 1
ATOM 1323 N N . HIS B 1 73 ? -8.972 27.508 -18.610 1.00 31.61 73 HIS B N 1
ATOM 1324 C CA . HIS B 1 73 ? -10.018 26.828 -17.865 1.00 32.50 73 HIS B CA 1
ATOM 1325 C C . HIS B 1 73 ? -9.388 26.456 -16.522 1.00 31.21 73 HIS B C 1
ATOM 1326 O O . HIS B 1 73 ? -8.178 26.232 -16.452 1.00 30.47 73 HIS B O 1
ATOM 1333 N N . TYR B 1 74 ? -10.186 26.391 -15.460 1.00 29.43 74 TYR B N 1
ATOM 1334 C CA . TYR B 1 74 ? -9.635 26.001 -14.167 1.00 28.42 74 TYR B CA 1
ATOM 1335 C C . TYR B 1 74 ? -10.667 25.665 -13.116 1.00 31.27 74 TYR B C 1
ATOM 1336 O O . TYR B 1 74 ? -11.799 26.131 -13.169 1.00 32.14 74 TYR B O 1
ATOM 1345 N N . ARG B 1 75 ? -10.271 24.811 -12.181 1.00 31.04 75 ARG B N 1
ATOM 1346 C CA . ARG B 1 75 ? -11.128 24.424 -11.071 1.00 33.05 75 ARG B CA 1
ATOM 1347 C C . ARG B 1 75 ? -10.319 24.806 -9.840 1.00 32.16 75 ARG B C 1
ATOM 1348 O O . ARG B 1 75 ? -9.121 24.549 -9.778 1.00 33.30 75 ARG B O 1
ATOM 1356 N N . ALA B 1 76 ? -10.960 25.450 -8.879 1.00 30.87 76 ALA B N 1
ATOM 1357 C CA . ALA B 1 76 ? -10.271 25.873 -7.669 1.00 31.20 76 ALA B CA 1
ATOM 1358 C C . ALA B 1 76 ? -10.818 25.166 -6.447 1.00 31.06 76 ALA B C 1
ATOM 1359 O O . ALA B 1 76 ? -12.025 24.972 -6.327 1.00 33.62 76 ALA B O 1
ATOM 1361 N N . TRP B 1 77 ? -9.922 24.786 -5.544 1.00 34.23 77 TRP B N 1
ATOM 1362 C CA . TRP B 1 77 ? -10.310 24.093 -4.322 1.00 35.75 77 TRP B CA 1
ATOM 1363 C C . TRP B 1 77 ? -9.564 24.666 -3.128 1.00 38.72 77 TRP B C 1
ATOM 1364 O O . TRP B 1 77 ? -8.509 25.281 -3.275 1.00 38.97 77 TRP B O 1
ATOM 1375 N N . THR B 1 78 ? -10.111 24.453 -1.939 1.00 40.13 78 THR B N 1
ATOM 1376 C C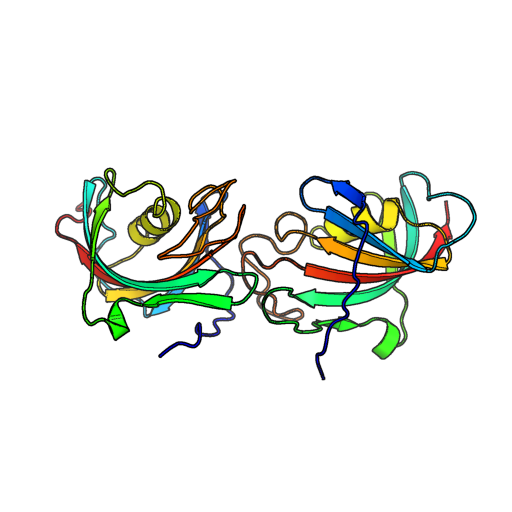A . THR B 1 78 ? -9.441 24.884 -0.730 1.00 44.10 78 THR B CA 1
ATOM 1377 C C . THR B 1 78 ? -8.732 23.614 -0.256 1.00 45.77 78 THR B C 1
ATOM 1378 O O . THR B 1 78 ? -9.331 22.546 -0.219 1.00 45.89 78 THR B O 1
ATOM 1382 N N . LYS B 1 79 ? -7.449 23.718 0.057 1.00 49.74 79 LYS B N 1
ATOM 1383 C CA . LYS B 1 79 ? -6.686 22.564 0.519 1.00 52.34 79 LYS B CA 1
ATOM 1384 C C . LYS B 1 79 ? -7.329 22.021 1.802 1.00 55.05 79 LYS B C 1
ATOM 1385 O O . LYS B 1 79 ? -7.503 20.818 1.979 1.00 55.47 79 LYS B O 1
ATOM 1391 N N . ASN B 1 80 ? -7.665 22.948 2.688 1.00 58.66 80 ASN B N 1
ATOM 1392 C CA . ASN B 1 80 ? -8.277 22.685 3.988 1.00 63.03 80 ASN B CA 1
ATOM 1393 C C . ASN B 1 80 ? -9.336 21.584 3.990 1.00 64.70 80 ASN B C 1
ATOM 1394 O O . ASN B 1 80 ? -9.175 20.555 4.666 1.00 65.94 80 ASN B O 1
ATOM 1399 N N . SER B 1 81 ? -10.411 21.810 3.232 1.00 63.88 81 SER B N 1
ATOM 1400 C CA . SER B 1 81 ? -11.528 20.869 3.165 1.00 63.79 81 SER B CA 1
ATOM 1401 C C . SER B 1 81 ? -11.735 20.239 1.789 1.00 63.32 81 SER B C 1
ATOM 1402 O O . SER B 1 81 ? -12.465 19.258 1.640 1.00 63.73 81 SER B O 1
ATOM 1405 N N . GLN B 1 82 ? -11.105 20.814 0.775 1.00 62.70 82 GLN B N 1
ATOM 1406 C CA . GLN B 1 82 ? -11.262 20.289 -0.563 1.00 60.64 82 GLN B CA 1
ATOM 1407 C C . GLN B 1 82 ? -12.700 20.531 -1.015 1.00 57.77 82 GLN B C 1
ATOM 1408 O O . GLN B 1 82 ? -13.487 19.615 -1.236 1.00 56.68 82 GLN B O 1
ATOM 1414 N N . HIS B 1 83 ? -13.013 21.814 -1.126 1.00 54.61 83 HIS B N 1
ATOM 1415 C CA . HIS B 1 83 ? -14.306 22.296 -1.577 1.00 51.94 83 HIS B CA 1
ATOM 1416 C C . HIS B 1 83 ? -14.085 22.972 -2.932 1.00 49.22 83 HIS B C 1
ATOM 1417 O O . HIS B 1 83 ? -13.471 24.036 -3.009 1.00 46.72 83 HIS B O 1
ATOM 1424 N N . LYS B 1 84 ? -14.550 22.343 -4.007 1.00 47.28 84 LYS B N 1
ATOM 1425 C CA . LYS B 1 84 ? -14.382 22.941 -5.329 1.00 44.88 84 LYS B CA 1
ATOM 1426 C C . LYS B 1 84 ? -15.319 24.140 -5.358 1.00 43.56 84 LYS B C 1
ATOM 1427 O O . LYS B 1 84 ? -16.537 23.963 -5.323 1.00 45.33 84 LYS B O 1
ATOM 1433 N N . PHE B 1 85 ? -14.768 25.349 -5.409 1.00 39.68 85 PHE B N 1
ATOM 1434 C CA . PHE B 1 85 ? -15.603 26.545 -5.403 1.00 40.25 85 PHE B CA 1
ATOM 1435 C C . PHE B 1 85 ? -15.579 27.300 -6.708 1.00 41.24 85 PHE B C 1
ATOM 1436 O O . PHE B 1 85 ? -16.160 28.384 -6.819 1.00 42.61 85 PHE B O 1
ATOM 1444 N N . GLU B 1 86 ? -14.899 26.733 -7.698 1.00 41.57 86 GLU B N 1
ATOM 1445 C CA . GLU B 1 86 ? -14.805 27.372 -8.996 1.00 41.03 86 GLU B CA 1
ATOM 1446 C C . GLU B 1 86 ? -14.533 26.305 -10.029 1.00 39.23 86 GLU B C 1
ATOM 1447 O O . GLU B 1 86 ? -13.657 25.468 -9.830 1.00 39.25 86 GLU B O 1
ATOM 1453 N N . ASP B 1 87 ? -15.273 26.335 -11.131 1.00 37.09 87 A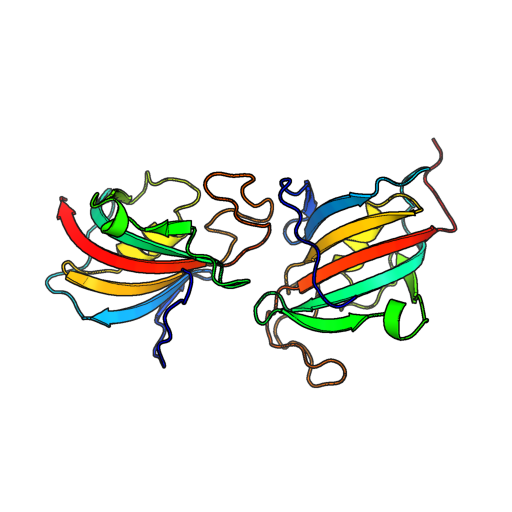SP B N 1
ATOM 1454 C CA . ASP B 1 87 ? -15.098 25.344 -12.189 1.00 36.48 87 ASP B CA 1
ATOM 1455 C C . ASP B 1 87 ? -15.577 25.895 -13.514 1.00 37.45 87 ASP B C 1
ATOM 1456 O O . ASP B 1 87 ? -16.747 25.761 -13.865 1.00 38.04 87 ASP B O 1
ATOM 1461 N N . THR B 1 88 ? -14.647 26.474 -14.268 1.00 35.08 88 THR B N 1
ATOM 1462 C CA . THR B 1 88 ? -14.956 27.074 -15.548 1.00 35.08 88 THR B CA 1
ATOM 1463 C C . THR B 1 88 ? -15.503 26.074 -16.559 1.00 35.11 88 THR B C 1
ATOM 1464 O O . THR B 1 88 ? -16.369 26.421 -17.358 1.00 35.96 88 THR B O 1
ATOM 1468 N N . TRP B 1 89 ? -15.011 24.838 -16.525 1.00 35.35 89 TRP B N 1
ATOM 1469 C CA . TRP B 1 89 ? -15.493 23.809 -17.445 1.00 37.50 89 TRP B CA 1
ATOM 1470 C C . TRP B 1 89 ? -16.997 23.599 -17.262 1.00 40.76 89 TRP B C 1
ATOM 1471 O O . TRP B 1 89 ? -17.762 23.668 -18.219 1.00 39.35 89 TRP B O 1
ATOM 1482 N N . HIS B 1 90 ? -17.415 23.355 -16.021 1.00 44.10 90 HIS B N 1
ATOM 1483 C CA . HIS B 1 90 ? -18.827 23.134 -15.701 1.00 47.41 90 HIS B CA 1
ATOM 1484 C C . HIS B 1 90 ? -19.734 24.101 -16.444 1.00 47.55 90 HIS B C 1
ATOM 1485 O O . HIS B 1 90 ? -20.611 23.683 -17.202 1.00 50.01 90 HIS B O 1
ATOM 1492 N N . GLU B 1 91 ? -19.537 25.394 -16.187 1.00 46.64 91 GLU B N 1
ATOM 1493 C CA . GLU B 1 91 ? -20.322 26.438 -16.825 1.00 46.09 91 GLU B CA 1
ATOM 1494 C C . GLU B 1 91 ? -19.814 26.744 -18.241 1.00 44.78 91 GLU B C 1
ATOM 1495 O O . GLU B 1 91 ? -20.216 27.725 -18.862 1.00 41.82 91 GLU B O 1
ATOM 1501 N N . GLN B 1 92 ? -18.935 25.883 -18.741 1.00 43.01 92 GLN B N 1
ATOM 1502 C CA . GLN B 1 92 ? -18.379 26.010 -20.086 1.00 44.85 92 GLN B CA 1
ATOM 1503 C C . GLN B 1 92 ? -18.017 27.424 -20.510 1.00 44.72 92 GLN B C 1
ATOM 1504 O O . GLN B 1 92 ? -18.488 27.915 -21.530 1.00 44.83 92 GLN B O 1
ATOM 1510 N N . GLN B 1 93 ? -17.178 28.081 -19.722 1.00 43.51 93 GLN B N 1
ATOM 1511 C CA . GLN B 1 93 ? -16.757 29.425 -20.060 1.00 42.72 93 GLN B CA 1
ATOM 1512 C C . GLN B 1 93 ? -15.318 29.689 -19.654 1.00 41.74 93 GLN B C 1
ATOM 1513 O O . GLN B 1 93 ? -15.041 29.992 -18.494 1.00 39.76 93 GLN B O 1
ATOM 1519 N N . PRO B 1 94 ? -14.380 29.556 -20.607 1.00 39.17 94 PRO B N 1
ATOM 1520 C CA . PRO B 1 94 ? -12.959 29.794 -20.357 1.00 38.59 94 PRO B CA 1
ATOM 1521 C C . PRO B 1 94 ? -12.825 31.234 -19.855 1.00 38.79 94 PRO B C 1
ATOM 1522 O O . PRO B 1 94 ? -13.629 32.102 -20.219 1.00 38.74 94 PRO B O 1
ATOM 1526 N N . ILE B 1 95 ? -11.831 31.492 -19.015 1.00 38.96 95 ILE B N 1
ATOM 1527 C CA .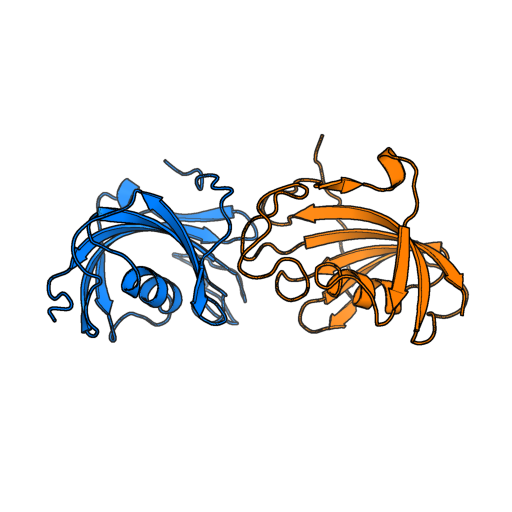 ILE B 1 95 ? -11.645 32.839 -18.508 1.00 38.00 95 ILE B CA 1
ATOM 1528 C C . ILE B 1 95 ? -10.443 33.512 -19.152 1.00 39.79 95 ILE B C 1
ATOM 1529 O O . ILE B 1 95 ? -9.580 32.865 -19.748 1.00 39.48 95 ILE B O 1
ATOM 1534 N N . GLU B 1 96 ? -10.413 34.829 -19.034 1.00 39.49 96 GLU B N 1
ATOM 1535 C CA . GLU B 1 96 ? -9.350 35.631 -19.603 1.00 40.71 96 GLU B CA 1
ATOM 1536 C C . GLU B 1 96 ? -8.536 36.202 -18.466 1.00 38.90 96 GLU B C 1
ATOM 1537 O O . GLU B 1 96 ? -9.074 36.836 -17.572 1.00 39.50 96 GLU B O 1
ATOM 1543 N N . LEU B 1 97 ? -7.234 35.972 -18.503 1.00 38.53 97 LEU B N 1
ATOM 1544 C CA . LEU B 1 97 ? -6.346 36.447 -17.452 1.00 39.56 97 LEU B CA 1
ATOM 1545 C C . LEU B 1 97 ? -5.250 37.304 -18.077 1.00 39.98 97 LEU B C 1
ATOM 1546 O O . LEU B 1 97 ? -4.453 36.813 -18.867 1.00 40.69 97 LEU B O 1
ATOM 1551 N N . VAL B 1 98 ? -5.212 38.584 -17.725 1.00 39.62 98 VAL B N 1
ATOM 1552 C CA . VAL B 1 98 ? -4.192 39.483 -18.257 1.00 41.24 98 VAL B CA 1
ATOM 1553 C C . VAL B 1 98 ? -3.051 39.646 -17.256 1.00 42.35 98 VAL B C 1
ATOM 1554 O O . VAL B 1 98 ? -3.180 40.342 -16.246 1.00 44.09 98 VAL B O 1
ATOM 1558 N N . LEU B 1 99 ? -1.931 38.996 -17.542 1.00 43.46 99 LEU B N 1
ATOM 1559 C CA . LEU B 1 99 ? -0.772 39.052 -16.661 1.00 45.98 99 LEU B CA 1
ATOM 1560 C C . LEU B 1 99 ? -0.373 40.461 -16.255 1.00 47.85 99 LEU B C 1
ATOM 1561 O O . LEU B 1 99 ? 0.056 41.260 -17.091 1.00 48.61 99 LEU B O 1
ATOM 1566 N N . GLY B 1 100 ? -0.518 40.754 -14.963 1.00 50.64 100 GLY B N 1
ATOM 1567 C CA . GLY B 1 100 ? -0.161 42.064 -14.444 1.00 50.90 100 GLY B CA 1
ATOM 1568 C C . GLY B 1 100 ? -1.358 42.811 -13.880 1.00 54.03 100 GLY B C 1
ATOM 1569 O O . GLY B 1 100 ? -1.319 43.360 -12.765 1.00 54.77 100 GLY B O 1
ATOM 1570 N N . LYS B 1 101 ? -2.436 42.822 -14.654 1.00 53.90 101 LYS B N 1
ATOM 1571 C CA . LYS B 1 101 ? -3.660 43.499 -14.255 1.00 54.25 101 LYS B CA 1
ATOM 1572 C C . LYS B 1 101 ? -4.724 42.509 -13.734 1.00 54.15 101 LYS B C 1
ATOM 1573 O O . LYS B 1 101 ? -5.923 42.820 -13.734 1.00 54.33 101 LYS B O 1
ATOM 1579 N N . GLU B 1 102 ? -4.297 41.329 -13.286 1.00 52.88 102 GLU B N 1
ATOM 1580 C CA . GLU B 1 102 ? -5.252 40.327 -12.815 1.00 52.07 102 GLU B CA 1
ATOM 1581 C C . GLU B 1 102 ? -5.888 40.626 -11.455 1.00 51.06 102 GLU B C 1
ATOM 1582 O O . GLU B 1 102 ? -5.375 41.427 -10.673 1.00 48.45 102 GLU B O 1
ATOM 1588 N N . LYS B 1 103 ? -7.018 39.979 -11.178 1.00 50.53 103 LYS B N 1
ATOM 1589 C CA . LYS B 1 103 ? -7.684 40.162 -9.892 1.00 51.75 103 LYS B CA 1
ATOM 1590 C C . LYS B 1 103 ? -6.668 39.944 -8.769 1.00 50.17 103 LYS B C 1
ATOM 1591 O O . LYS B 1 103 ? -5.714 39.187 -8.915 1.00 48.52 103 LYS B O 1
ATOM 1597 N N . LYS B 1 104 ? -6.874 40.609 -7.642 1.00 50.98 104 LYS B N 1
ATOM 1598 C CA . LYS B 1 104 ? -5.960 40.475 -6.521 1.00 49.13 104 LYS B CA 1
ATOM 1599 C C . LYS B 1 104 ? -5.991 39.053 -5.961 1.00 46.72 104 LYS B C 1
ATOM 1600 O O . LYS B 1 104 ? -4.941 38.468 -5.684 1.00 46.65 104 LYS B O 1
ATOM 1606 N N . GLU B 1 105 ? -7.189 38.496 -5.801 1.00 44.89 105 GLU B N 1
ATOM 1607 C CA . GLU B 1 105 ? -7.336 37.135 -5.276 1.00 43.90 105 GLU B CA 1
ATOM 1608 C C . GLU B 1 105 ? -6.966 36.054 -6.296 1.00 41.56 105 GLU B C 1
ATOM 1609 O O . GLU B 1 105 ? -7.236 34.864 -6.089 1.00 38.10 105 GLU B O 1
ATOM 1615 N N . LEU B 1 106 ? -6.365 36.473 -7.406 1.00 39.19 106 LEU B N 1
ATOM 1616 C CA . LEU B 1 106 ? -5.957 35.533 -8.446 1.00 39.14 106 LEU B CA 1
ATOM 1617 C C . LEU B 1 106 ? -4.480 35.717 -8.711 1.00 38.19 106 LEU B C 1
ATOM 1618 O O . LEU B 1 106 ? -3.925 35.104 -9.625 1.00 41.13 106 LEU B O 1
ATOM 1623 N N . ALA B 1 107 ? -3.857 36.565 -7.900 1.00 37.61 107 ALA B N 1
ATOM 1624 C CA . ALA B 1 107 ? -2.446 36.872 -8.036 1.00 36.47 107 ALA B CA 1
ATOM 1625 C C . ALA B 1 107 ? -1.605 35.608 -8.040 1.00 35.51 107 ALA B C 1
ATOM 1626 O O . ALA B 1 107 ? -0.578 35.544 -8.716 1.00 38.27 107 ALA B O 1
ATOM 1628 N N . GLY B 1 108 ? -2.050 34.603 -7.292 1.00 34.26 108 GLY B N 1
ATOM 1629 C CA . GLY B 1 108 ? -1.324 33.349 -7.233 1.00 32.98 108 GLY B CA 1
ATOM 1630 C C . GLY B 1 108 ? -1.463 32.568 -8.521 1.00 32.44 108 GLY B C 1
ATOM 1631 O O . GLY B 1 108 ? -0.492 32.026 -9.039 1.00 33.75 108 GLY B O 1
ATOM 1632 N N . LEU B 1 109 ? -2.681 32.525 -9.045 1.00 30.14 109 LEU B N 1
ATOM 1633 C CA . LEU B 1 109 ? -2.954 31.802 -10.276 1.00 31.54 109 LEU B CA 1
ATOM 1634 C C . LEU B 1 109 ? -2.172 32.416 -11.435 1.00 32.14 109 LEU B C 1
ATOM 1635 O O . LEU B 1 109 ? -1.614 31.706 -12.263 1.00 35.13 109 LEU B O 1
ATOM 1640 N N . ALA B 1 110 ? -2.110 33.740 -11.470 1.00 33.11 110 ALA B N 1
ATOM 1641 C CA . ALA B 1 110 ? -1.389 34.447 -12.522 1.00 34.81 110 ALA B CA 1
ATOM 1642 C C . ALA B 1 110 ? 0.094 34.086 -12.518 1.00 35.72 110 ALA B C 1
ATOM 1643 O O . ALA B 1 110 ? 0.715 33.974 -13.573 1.00 36.51 110 ALA B O 1
ATOM 1645 N N . ILE B 1 111 ? 0.665 33.925 -11.328 1.00 36.37 111 ILE B N 1
ATOM 1646 C CA . ILE B 1 111 ? 2.067 33.547 -11.223 1.00 35.86 111 ILE B CA 1
ATOM 1647 C C . ILE B 1 111 ? 2.216 32.113 -11.731 1.00 36.44 111 ILE B C 1
ATOM 1648 O O . ILE B 1 111 ? 3.251 31.749 -12.270 1.00 38.24 111 ILE B O 1
ATOM 1653 N N . GLY B 1 112 ? 1.175 31.306 -11.556 1.00 36.61 112 GLY B N 1
ATOM 1654 C CA . GLY B 1 112 ? 1.228 29.936 -12.031 1.00 35.62 112 GLY B CA 1
ATOM 1655 C C . GLY B 1 112 ? 1.062 29.908 -13.542 1.00 35.19 112 GLY B C 1
ATOM 1656 O O . GLY B 1 112 ? 1.787 29.216 -14.248 1.00 36.99 112 GLY B O 1
ATOM 1657 N N . VAL B 1 113 ? 0.097 30.667 -14.047 1.00 35.80 113 VAL B N 1
ATOM 1658 C CA . VAL B 1 113 ? -0.162 30.730 -15.483 1.00 35.12 113 VAL B CA 1
ATOM 1659 C C . VAL B 1 113 ? 1.077 31.291 -16.193 1.00 36.69 113 VAL B C 1
ATOM 1660 O O . VAL B 1 113 ? 1.524 30.761 -17.206 1.00 37.46 113 VAL B O 1
ATOM 1664 N N . ALA B 1 114 ? 1.630 32.361 -15.639 1.00 37.01 114 ALA B N 1
ATOM 1665 C CA . ALA B 1 114 ? 2.792 33.008 -16.223 1.00 37.86 114 ALA B CA 1
ATOM 1666 C C . ALA B 1 114 ? 3.912 32.031 -16.554 1.00 38.60 114 ALA B C 1
ATOM 1667 O O . ALA B 1 114 ? 4.778 32.344 -17.362 1.00 41.21 114 ALA B O 1
ATOM 1669 N N . SER B 1 115 ? 3.897 30.846 -15.947 1.00 40.54 115 SER B N 1
ATOM 1670 C CA . SER B 1 115 ? 4.954 29.867 -16.198 1.00 38.83 115 SER B CA 1
ATOM 1671 C C . SER B 1 115 ? 4.463 28.717 -17.063 1.00 38.42 115 SER B C 1
ATOM 1672 O O . SER B 1 115 ? 5.195 27.753 -17.310 1.00 36.99 115 SER B O 1
ATOM 1675 N N . MET B 1 116 ? 3.222 28.813 -17.525 1.00 38.12 116 MET B N 1
ATOM 1676 C CA . MET B 1 116 ? 2.648 27.751 -18.334 1.00 38.39 116 MET B CA 1
ATOM 1677 C C . MET B 1 116 ? 2.681 27.995 -19.831 1.00 39.70 116 MET B C 1
ATOM 1678 O O . MET B 1 116 ? 2.662 29.137 -20.295 1.00 40.53 116 MET B O 1
ATOM 1683 N N . LYS B 1 117 ? 2.734 26.902 -20.586 1.00 40.29 117 LYS B N 1
ATOM 1684 C CA . LYS B 1 117 ? 2.748 26.978 -22.034 1.00 40.09 117 LYS B CA 1
ATOM 1685 C C . LYS B 1 117 ? 1.357 26.636 -22.539 1.00 39.14 117 LYS B C 1
ATOM 1686 O O . LYS B 1 117 ? 0.546 26.069 -21.809 1.00 37.21 117 LYS B O 1
ATOM 1692 N N . SER B 1 118 ? 1.077 26.984 -23.789 1.00 37.42 118 SER B N 1
ATOM 1693 C CA . SER B 1 118 ? -0.230 26.698 -24.371 1.00 38.28 118 SER B CA 1
ATOM 1694 C C . SER B 1 118 ? -0.477 25.192 -24.347 1.00 37.77 118 SER B C 1
ATOM 1695 O O . SER B 1 118 ? 0.367 24.420 -24.778 1.00 39.16 118 SER B O 1
ATOM 1698 N N . GLY B 1 119 ? -1.630 24.776 -23.833 1.00 35.78 119 GLY B N 1
ATOM 1699 C CA . GLY B 1 119 ? -1.950 23.356 -23.771 1.00 33.74 119 GLY B CA 1
ATOM 1700 C C . GLY B 1 119 ? -1.418 22.640 -22.537 1.00 34.53 119 GLY B C 1
ATOM 1701 O O . GLY B 1 119 ? -1.677 21.457 -22.327 1.00 35.12 119 GLY B O 1
ATOM 1702 N N . GLU B 1 120 ? -0.661 23.350 -21.714 1.00 34.20 120 GLU B N 1
ATOM 1703 C CA . GLU B 1 120 ? -0.130 22.747 -20.508 1.00 35.34 120 GLU B CA 1
ATOM 1704 C C . GLU B 1 120 ? -1.224 22.596 -19.457 1.00 35.07 120 GLU B C 1
ATOM 1705 O O . GLU B 1 120 ? -2.080 23.459 -19.301 1.00 34.14 120 GLU B O 1
ATOM 1711 N N . ARG B 1 121 ? -1.204 21.467 -18.771 1.00 34.92 121 ARG B N 1
ATOM 1712 C CA . ARG B 1 121 ? -2.137 21.188 -17.688 1.00 36.56 121 ARG B CA 1
ATOM 1713 C C . ARG B 1 121 ? -1.310 21.106 -16.424 1.00 36.71 121 ARG B C 1
ATOM 1714 O O . ARG B 1 121 ? -0.229 20.518 -16.423 1.00 34.30 121 ARG B O 1
ATOM 1722 N N . ALA B 1 122 ? -1.806 21.691 -15.344 1.00 34.95 122 ALA B N 1
ATOM 1723 C CA . ALA B 1 122 ? -1.040 21.649 -14.119 1.00 35.29 122 ALA B CA 1
ATOM 1724 C C . ALA B 1 122 ? -1.821 21.972 -12.865 1.00 34.71 122 ALA B C 1
ATOM 1725 O O . ALA B 1 122 ? -2.914 22.546 -12.913 1.00 34.75 122 ALA B O 1
ATOM 1727 N N . LEU B 1 123 ? -1.240 21.571 -11.739 1.00 31.58 123 LEU B N 1
ATOM 1728 C CA . LEU B 1 123 ? -1.811 21.840 -10.440 1.00 29.98 123 LEU B CA 1
ATOM 1729 C C . LEU B 1 123 ? -0.992 23.017 -9.948 1.00 29.95 123 LEU B C 1
ATOM 1730 O O . LEU B 1 123 ? 0.229 23.009 -10.052 1.00 31.56 123 LEU B O 1
ATOM 1735 N N . VAL B 1 124 ? -1.664 24.039 -9.443 1.00 30.81 124 VAL B N 1
ATOM 1736 C CA . VAL B 1 124 ? -0.971 25.212 -8.926 1.00 30.35 124 VAL B CA 1
ATOM 1737 C C . VAL B 1 124 ? -1.349 25.376 -7.452 1.00 30.44 124 VAL B C 1
ATOM 1738 O O . VAL B 1 124 ? -2.483 25.702 -7.122 1.00 33.22 124 VAL B O 1
ATOM 1742 N N . HIS B 1 125 ? -0.397 25.124 -6.565 1.00 32.31 125 HIS B N 1
ATOM 1743 C CA . HIS B 1 125 ? -0.640 25.248 -5.137 1.00 33.68 125 HIS B CA 1
ATOM 1744 C C . HIS B 1 125 ? -0.300 26.671 -4.721 1.00 33.70 125 HIS B C 1
ATOM 1745 O O . HIS B 1 125 ? 0.869 27.047 -4.683 1.00 36.08 125 HIS B O 1
ATOM 1752 N N . VAL B 1 126 ? -1.327 27.455 -4.414 1.00 32.34 126 VAL B N 1
ATOM 1753 C CA . VAL B 1 126 ? -1.141 28.854 -4.028 1.00 32.55 126 VAL B CA 1
ATOM 1754 C C . VAL B 1 126 ? -1.451 29.068 -2.560 1.00 34.26 126 VAL B C 1
ATOM 1755 O O . VAL B 1 126 ? -2.495 28.629 -2.074 1.00 32.98 126 VAL B O 1
ATOM 1759 N N . GLY B 1 127 ? -0.536 29.746 -1.865 1.00 34.24 127 GLY B N 1
ATOM 1760 C CA . GLY B 1 127 ? -0.726 30.040 -0.456 1.00 35.52 127 GLY B CA 1
ATOM 1761 C C . GLY B 1 127 ? -1.800 31.097 -0.311 1.00 37.82 127 GLY B C 1
ATOM 1762 O O . GLY B 1 127 ? -2.066 31.827 -1.261 1.00 39.17 127 GLY B O 1
ATOM 1763 N N . TRP B 1 128 ? -2.412 31.188 0.867 1.00 38.49 128 TRP B N 1
ATOM 1764 C CA . TRP B 1 128 ? -3.470 32.165 1.102 1.00 39.47 128 TRP B CA 1
ATOM 1765 C C . TRP B 1 128 ? -3.036 33.629 0.935 1.00 39.90 128 TRP B C 1
ATOM 1766 O O . TRP B 1 128 ? -3.878 34.501 0.723 1.00 39.73 128 TRP B O 1
ATOM 1777 N N . GLU B 1 129 ? -1.736 33.904 1.011 1.00 39.68 129 GLU B N 1
ATOM 1778 C CA . GLU B 1 129 ? -1.259 35.282 0.870 1.00 42.17 129 GLU B CA 1
ATOM 1779 C C . GLU B 1 129 ? -1.556 35.871 -0.499 1.00 40.09 129 GLU B C 1
ATOM 1780 O O . GLU B 1 129 ? -1.919 37.045 -0.616 1.00 40.88 129 GLU B O 1
ATOM 1786 N N . LEU B 1 130 ? -1.381 35.056 -1.532 1.00 39.70 130 LEU B N 1
ATOM 1787 C CA . LEU B 1 130 ? -1.607 35.483 -2.905 1.00 38.13 130 LEU B CA 1
ATOM 1788 C C . LEU B 1 130 ? -2.988 35.070 -3.383 1.00 39.26 130 LEU B C 1
ATOM 1789 O O . LEU B 1 130 ? -3.217 34.922 -4.575 1.00 40.92 130 LEU B O 1
ATOM 1794 N N . ALA B 1 131 ? -3.897 34.881 -2.435 1.00 38.79 131 ALA B N 1
ATOM 1795 C CA . ALA B 1 131 ? -5.275 34.503 -2.712 1.00 38.31 131 ALA B CA 1
ATOM 1796 C C . ALA B 1 131 ? -6.246 35.382 -1.898 1.00 39.25 131 ALA B C 1
ATOM 1797 O O . ALA B 1 131 ? -6.193 36.616 -1.956 1.00 39.69 131 ALA B O 1
ATOM 1799 N N . TYR B 1 132 ? -7.110 34.745 -1.113 1.00 39.72 132 TYR B N 1
ATOM 1800 C CA . TYR B 1 132 ? -8.100 35.485 -0.327 1.00 40.11 132 TYR B CA 1
ATOM 1801 C C . TYR B 1 132 ? -7.620 35.945 1.049 1.00 40.63 132 TYR B C 1
ATOM 1802 O O . TYR B 1 132 ? -8.410 36.394 1.883 1.00 40.50 132 TYR B O 1
ATOM 1811 N N . GLY B 1 133 ? -6.314 35.820 1.268 1.00 41.07 133 GLY B N 1
ATOM 1812 C CA . GLY B 1 133 ? -5.687 36.273 2.498 1.00 39.93 133 GLY B CA 1
ATOM 1813 C C . GLY B 1 133 ? -6.146 35.756 3.842 1.00 40.99 133 GLY B C 1
ATOM 1814 O O . GLY B 1 133 ? -6.828 34.738 3.949 1.00 37.51 133 GLY B O 1
ATOM 1815 N N . LYS B 1 134 ? -5.751 36.487 4.879 1.00 41.50 134 LYS B N 1
ATOM 1816 C CA . LYS B 1 134 ? -6.088 36.117 6.241 1.00 43.82 134 LYS B CA 1
ATOM 1817 C C . LYS B 1 134 ? -7.505 36.471 6.629 1.00 43.11 134 LYS B C 1
ATOM 1818 O O . LYS B 1 134 ? -7.947 36.134 7.717 1.00 42.84 134 LYS B O 1
ATOM 1824 N N . GLU B 1 135 ? -8.222 37.140 5.738 1.00 42.48 135 GLU B N 1
ATOM 1825 C CA . GLU B 1 135 ? -9.602 37.485 6.015 1.00 43.60 135 GLU B CA 1
ATOM 1826 C C . GLU B 1 135 ? -10.541 36.400 5.482 1.00 43.93 135 GLU B C 1
ATOM 1827 O O . GLU B 1 135 ? -11.478 35.987 6.161 1.00 45.97 135 GLU B O 1
ATOM 1833 N N . GLY B 1 136 ? -10.272 35.933 4.266 1.00 42.70 136 GLY B N 1
ATOM 1834 C CA . GLY B 1 136 ? -11.130 34.944 3.648 1.00 40.83 136 GLY B CA 1
ATOM 1835 C C . GLY B 1 136 ? -12.171 35.681 2.809 1.00 41.67 136 GLY B C 1
ATOM 1836 O O . GLY B 1 136 ? -12.098 36.912 2.641 1.00 39.65 136 GLY B O 1
ATOM 1837 N N . ASN B 1 137 ? -13.127 34.936 2.264 1.00 41.35 137 ASN B N 1
ATOM 1838 C CA . ASN B 1 137 ? -14.185 35.533 1.465 1.00 42.08 137 ASN B CA 1
ATOM 1839 C C . ASN B 1 137 ? -15.530 35.016 1.967 1.00 43.38 137 ASN B C 1
ATOM 1840 O O . ASN B 1 137 ? -15.767 33.804 2.006 1.00 43.62 137 ASN B O 1
ATOM 1845 N N . PHE B 1 138 ? -16.403 35.944 2.357 1.00 43.70 138 PHE B N 1
ATOM 1846 C CA . PHE B 1 138 ? -17.708 35.578 2.888 1.00 43.29 138 PHE B CA 1
ATOM 1847 C C . PHE B 1 138 ? -18.597 34.730 1.978 1.00 43.73 138 PHE B C 1
ATOM 1848 O O . PHE B 1 138 ? -19.269 33.822 2.449 1.00 45.27 138 PHE B O 1
ATOM 1856 N N . SER B 1 139 ? -18.626 35.017 0.684 1.00 44.36 139 SER B N 1
ATOM 1857 C CA . SER B 1 139 ? -19.491 34.247 -0.205 1.00 42.95 139 SER B CA 1
ATOM 1858 C C . SER B 1 139 ? -19.131 34.386 -1.668 1.00 42.54 139 SER B C 1
ATOM 1859 O O . SER B 1 139 ? -18.477 35.354 -2.059 1.00 40.18 139 SER B O 1
ATOM 1862 N N . PHE B 1 140 ? -19.576 33.411 -2.462 1.00 42.48 140 PHE B N 1
ATOM 1863 C CA . PHE B 1 140 ? -19.355 33.398 -3.910 1.00 44.08 140 PHE B CA 1
ATOM 1864 C C . PHE B 1 140 ? -18.013 34.026 -4.289 1.00 44.01 140 PHE B C 1
ATOM 1865 O O . PHE B 1 140 ? -17.961 35.083 -4.918 1.00 42.81 140 PHE B O 1
ATOM 1873 N N . PRO B 1 141 ? -16.903 33.378 -3.912 1.00 43.70 141 PRO B N 1
ATOM 1874 C CA . PRO B 1 141 ? -16.787 32.113 -3.186 1.00 42.62 141 PRO B CA 1
ATOM 1875 C C . PRO B 1 141 ? -16.755 32.233 -1.662 1.00 43.46 141 PRO B C 1
ATOM 1876 O O . PRO B 1 141 ? -16.388 33.261 -1.093 1.00 41.88 141 PRO B O 1
ATOM 1880 N N . ASN B 1 142 ? -17.171 31.152 -1.016 1.00 44.55 142 ASN B N 1
ATOM 1881 C CA . ASN B 1 142 ? -17.184 31.055 0.434 1.00 44.39 142 ASN B CA 1
ATOM 1882 C C . ASN B 1 142 ? -15.844 30.431 0.820 1.00 44.38 142 ASN B C 1
ATOM 1883 O O . ASN B 1 142 ? -15.733 29.212 1.001 1.00 45.93 142 ASN B O 1
ATOM 1888 N N . VAL B 1 143 ? -14.819 31.268 0.923 1.00 43.01 143 VAL B N 1
ATOM 1889 C CA . VAL B 1 143 ? -13.493 30.788 1.276 1.00 41.56 143 VAL B CA 1
ATOM 1890 C C . VAL B 1 143 ? -13.099 31.276 2.666 1.00 40.62 143 VAL B C 1
ATOM 1891 O O . VAL B 1 143 ? -13.151 32.471 2.941 1.00 42.77 143 VAL B O 1
ATOM 1895 N N . PRO B 1 144 ? -12.688 30.357 3.558 1.00 38.95 144 PRO B N 1
ATOM 1896 C CA . PRO B 1 144 ? -12.286 30.716 4.923 1.00 38.72 144 PRO B CA 1
ATOM 1897 C C . PRO B 1 144 ? -10.958 31.468 5.019 1.00 37.88 144 PRO B C 1
ATOM 1898 O O . PRO B 1 144 ? -10.194 31.534 4.063 1.00 38.40 144 PRO B O 1
ATOM 1902 N N . PRO B 1 145 ? -10.678 32.057 6.188 1.00 38.32 145 PRO B N 1
ATOM 1903 C CA . PRO B 1 145 ? -9.443 32.806 6.426 1.00 38.36 145 PRO B CA 1
ATOM 1904 C C . PRO B 1 145 ? -8.217 31.905 6.268 1.00 38.64 145 PRO B C 1
ATOM 1905 O O . PRO B 1 145 ? -8.312 30.698 6.461 1.00 35.65 145 PRO B O 1
ATOM 1909 N N . MET B 1 146 ? -7.075 32.499 5.923 1.00 38.11 146 MET B N 1
ATOM 1910 C CA . MET B 1 146 ? -5.823 31.758 5.748 1.00 38.28 146 MET B CA 1
ATOM 1911 C C . MET B 1 146 ? -6.064 30.398 5.090 1.00 38.75 146 MET B C 1
ATOM 1912 O O . MET B 1 146 ? -5.681 29.363 5.629 1.00 38.33 146 MET B O 1
ATOM 1917 N N . ALA B 1 147 ? -6.697 30.401 3.922 1.00 37.41 147 ALA B N 1
ATOM 1918 C CA . ALA B 1 147 ? -6.984 29.155 3.234 1.00 36.38 147 ALA B CA 1
ATOM 1919 C C . ALA B 1 147 ? -6.153 28.944 1.977 1.00 37.52 147 ALA B C 1
ATOM 1920 O O . ALA B 1 147 ? -6.376 29.592 0.962 1.00 39.90 147 ALA B O 1
ATOM 1922 N N . ASP B 1 148 ? -5.190 28.035 2.045 1.00 37.53 148 ASP B N 1
ATOM 1923 C CA . ASP B 1 148 ? -4.365 27.734 0.883 1.00 36.50 148 ASP B CA 1
ATOM 1924 C C . ASP B 1 148 ? -5.270 27.166 -0.204 1.00 35.38 148 ASP B C 1
ATOM 1925 O O . ASP B 1 148 ? -6.238 26.460 0.076 1.00 37.20 148 ASP B O 1
ATOM 1930 N N . LEU B 1 149 ? -4.957 27.482 -1.450 1.00 33.95 149 LEU B N 1
ATOM 1931 C CA . LEU B 1 149 ? -5.757 27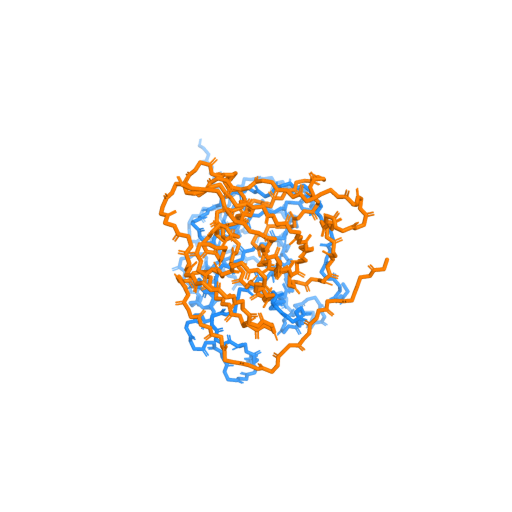.011 -2.567 1.00 33.77 149 LEU B CA 1
ATOM 1932 C C . LEU B 1 149 ? -4.983 26.063 -3.476 1.00 33.39 149 LEU B C 1
ATOM 1933 O O . LEU B 1 149 ? -3.752 26.012 -3.460 1.00 34.58 149 LEU B O 1
ATOM 1938 N N . LEU B 1 150 ? -5.732 25.312 -4.261 1.00 31.01 150 LEU B N 1
ATOM 1939 C CA . LEU B 1 150 ? -5.172 24.406 -5.231 1.00 31.69 150 LEU B CA 1
ATOM 1940 C C . LEU B 1 150 ? -6.016 24.647 -6.474 1.00 30.25 150 LEU B C 1
ATOM 1941 O O . LEU B 1 150 ? -7.247 24.649 -6.409 1.00 29.64 150 LEU B O 1
ATOM 1946 N N . TYR B 1 151 ? -5.348 24.864 -7.596 1.00 28.75 151 TYR B N 1
ATOM 1947 C CA . TYR B 1 151 ? -6.022 25.086 -8.867 1.00 28.05 151 TYR B CA 1
ATOM 1948 C C . TYR B 1 151 ? -5.691 24.015 -9.908 1.00 28.22 151 TYR B C 1
ATOM 1949 O O . TYR B 1 151 ? -4.564 23.534 -9.996 1.00 30.40 151 TYR B O 1
ATOM 1958 N N . GLU B 1 152 ? -6.682 23.632 -10.691 1.00 28.85 152 GLU B N 1
ATOM 1959 C CA . GLU B 1 152 ? -6.437 22.700 -11.777 1.00 30.59 152 GLU B CA 1
ATOM 1960 C C . GLU B 1 152 ? -6.532 23.637 -12.958 1.00 30.97 152 GLU B C 1
ATOM 1961 O O . GLU B 1 152 ? -7.613 24.084 -13.312 1.00 33.10 152 GLU B O 1
ATOM 1967 N N . VAL B 1 153 ? -5.395 23.965 -13.543 1.00 31.01 153 VAL B N 1
ATOM 1968 C CA . VAL B 1 153 ? -5.373 24.878 -14.666 1.00 31.03 153 VAL B CA 1
ATOM 1969 C C . VAL B 1 153 ? -5.025 24.196 -15.977 1.00 32.91 153 VAL B C 1
ATOM 1970 O O . VAL B 1 153 ? -4.335 23.176 -16.018 1.00 33.34 153 VAL B O 1
ATOM 1974 N N . GLU B 1 154 ? -5.548 24.774 -17.044 1.00 31.98 154 GLU B N 1
ATOM 1975 C CA . GLU B 1 154 ? -5.268 24.324 -18.383 1.00 34.95 154 GLU B CA 1
ATOM 1976 C C . GLU B 1 154 ? -5.234 25.602 -19.194 1.00 35.54 154 GLU B C 1
ATOM 1977 O O . GLU B 1 154 ? -6.208 26.351 -19.235 1.00 35.98 154 GLU B O 1
ATOM 1983 N N . VAL B 1 155 ? -4.094 25.872 -19.809 1.00 36.06 155 VAL B N 1
ATOM 1984 C CA . VAL B 1 155 ? -3.975 27.066 -20.614 1.00 35.13 155 VAL B CA 1
ATOM 1985 C C . VAL B 1 155 ? -4.347 26.743 -22.049 1.00 34.74 155 VAL B C 1
ATOM 1986 O O . VAL B 1 155 ? -3.689 25.954 -22.712 1.00 35.60 155 VAL B O 1
ATOM 1990 N N . ILE B 1 156 ? -5.432 27.349 -22.505 1.00 34.96 156 ILE B N 1
ATOM 1991 C CA . ILE B 1 156 ? -5.921 27.189 -23.868 1.00 34.99 156 ILE B CA 1
ATOM 1992 C C . ILE B 1 156 ? -4.907 27.823 -24.822 1.00 36.57 156 ILE B C 1
ATOM 1993 O O . ILE B 1 156 ? -4.586 27.274 -25.882 1.00 34.78 156 ILE B O 1
ATOM 1998 N N . GLY B 1 157 ? -4.404 28.982 -24.413 1.00 36.91 157 GLY B N 1
ATOM 1999 C CA . GLY B 1 157 ? -3.430 29.709 -25.201 1.00 39.39 157 GLY B CA 1
ATOM 2000 C C . GLY B 1 157 ? -3.343 31.146 -24.727 1.00 39.88 157 GLY B C 1
ATOM 2001 O O . GLY B 1 157 ? -4.074 31.557 -23.818 1.00 37.88 157 GLY B O 1
ATOM 2002 N N . PHE B 1 158 ? -2.436 31.910 -25.321 1.00 39.89 158 PHE B N 1
ATOM 2003 C CA . PHE B 1 158 ? -2.311 33.312 -24.956 1.00 42.19 158 PHE B CA 1
ATOM 2004 C C . PHE B 1 158 ? -2.110 34.221 -26.160 1.00 42.45 158 PHE B C 1
ATOM 2005 O O . PHE B 1 158 ? -1.636 33.800 -27.221 1.00 39.37 158 PHE B O 1
ATOM 2013 N N . ASP B 1 159 ? -2.535 35.463 -25.984 1.00 43.74 159 ASP B N 1
ATOM 2014 C CA . ASP B 1 159 ? -2.439 36.509 -26.998 1.00 47.68 159 ASP B CA 1
ATOM 2015 C C . ASP B 1 159 ? -1.378 37.490 -26.455 1.00 51.65 159 ASP B C 1
ATOM 2016 O O . ASP B 1 159 ? -1.393 37.814 -25.270 1.00 52.93 159 ASP B O 1
ATOM 2021 N N . GLU B 1 160 ? -0.464 37.956 -27.299 1.00 55.98 160 GLU B N 1
ATOM 2022 C CA . GLU B 1 160 ? 0.586 38.844 -26.826 1.00 60.09 160 GLU B CA 1
ATOM 2023 C C . GLU B 1 160 ? 1.307 39.615 -27.924 1.00 60.47 160 GLU B C 1
ATOM 2024 O O . GLU B 1 160 ? 1.205 40.839 -27.856 1.00 64.72 160 GLU B O 1
#

InterPro domains:
  IPR001179 FKBP-type peptidyl-prolyl cis-trans isomerase domain [PF00254] (63-156)
  IPR001179 FKBP-type peptidyl-prolyl cis-trans isomerase domain [PS50059] (67-159)
  IPR011990 Tetratricopeptide-like helical domain superfamily [G3DSA:1.25.40.10] (161-292)
  IPR011990 Tetratricopeptide-like helical domain superfamily [SSF48452] (171-326)
  IPR019734 Tetratricopeptide repeat [PF13181] (265-297)
  IPR019734 Tetratricopeptide repeat [PS50005] (264-297)
  IPR019734 Tetratricopeptide repeat [SM00028] (179-212)
  IPR019734 Tetratricopeptide repeat [SM00028] (230-263)
  IPR019734 Tetratricopeptide repeat [SM00028] (264-297)
  IPR039663 AIP/AIPL1/TTC9 [PTHR11242] (78-332)
  IPR046357 Peptidyl-prolyl cis-trans isomerase domain superfamily [G3DSA:3.10.50.40] (34-160)